Protein AF-0000000084662819 (afdb_homodimer)

Foldseek 3Di:
DPPPCPPVNPDDDPVPDADQPQWAWEFAEQNTDIDIDRLRQLLVQFVQSVVCPDVVNCVVADSHYHYHHVADPVLVVQVVCCSPVVDGPQFDPPDPPGAQRSLLSLLSNLLVCQVRVGPVSNVVSVVVNVVSCVVPPDPPVPPPDCTSQVSNVVRDDPPDVVNVVVVVD/DDPPCPPVNPDDDPVPDADQVQWAWEFAEQNTDIDIDRLRQLLVQFVQSVVCPDVVNCVVADSHYHYHHVADPVLVVQVVCCSPVVDGPQFDPPDPPTAQRSLLSLLSNLLVCQVRVGPVSNVVSLVVNVVSCVVPPDPPVPPPDCTSQVSNVVRDDPPDVVNVVVVVD

Solvent-accessible surface area (backbone atoms only — not comparable to full-atom values): 18611 Å² total; per-residue (Å²): 136,77,74,75,66,53,92,52,56,31,55,34,45,47,85,71,48,65,57,63,61,49,61,35,40,34,32,24,17,80,74,63,42,71,33,70,42,45,45,49,60,48,32,70,59,19,52,47,49,33,58,62,65,35,61,88,57,28,76,78,45,57,95,51,67,44,78,37,47,90,41,57,50,69,53,50,44,36,50,48,34,32,70,52,67,60,28,36,44,47,42,63,80,76,88,74,72,65,46,68,66,32,42,38,50,41,26,50,43,35,28,47,21,59,73,33,51,15,64,69,57,29,50,46,37,49,53,31,46,54,53,49,34,70,74,41,67,74,54,70,80,72,50,77,58,93,39,39,63,50,45,35,62,74,47,46,64,93,84,37,65,63,62,57,51,60,69,72,98,135,77,72,76,65,52,94,52,55,29,54,34,44,47,87,71,50,65,57,63,60,49,64,39,42,36,31,24,16,81,74,63,42,68,32,70,43,44,45,49,61,49,32,71,58,18,51,46,50,34,58,62,65,34,59,88,56,31,75,77,43,57,104,49,66,44,78,39,47,90,40,56,50,70,53,51,44,37,50,48,34,32,72,53,67,59,29,37,44,48,42,63,81,77,86,73,72,63,44,68,66,32,43,38,50,41,24,50,42,33,28,46,20,60,72,33,51,14,64,69,57,30,50,46,38,48,53,31,47,54,52,49,33,70,75,39,67,73,53,70,82,73,49,78,58,93,39,40,62,50,44,35,63,74,48,45,65,95,86,37,65,62,62,57,50,60,68,72,98

Secondary structure (DSSP, 8-state):
------TTTTEEEGGGPPPSS-EEEEEETTTTEEEEEEHHHHHHH-HHHHHHHSHHHHTSSSSPPEEETTS-HHHHHHHHHHHHHS-EEEE--SSS--SHHHHHHHHHHHHHHHHTT-HHHHHHHHHHHHHHHHHS---TTT--SS-HHHHHHHHS-TT-HHHHHHHH-/------TTTTEEEGGGPPPSS-EEEEEETTTTEEEEEEHHHHHHH-HHHHHHHSHHHHSSSSSPPEEETTS-HHHHHHHHHHHHHS-EEEE--SSS--SHHHHHHHHHHHHHHHHTT-HHHHHHHHHHHHHHHHHS---TTT--SS-HHHHHHHHS-TT-HHHHHHHH-

Radius of gyration: 22.67 Å; Cα contacts (8 Å, |Δi|>4): 496; chains: 2; bounding box: 50×64×54 Å

Organism: Exserohilum turcicum (strain 28A) (NCBI:txid671987)

Nearest PDB structures (foldseek):
  2vkp-assembly1_B-2  TM=7.657E-01  e=1.080E-04  Homo sapiens
  8rit-assembly1_B  TM=8.512E-01  e=2.028E-03  Xenopus laevis
  8rir-assembly1_B  TM=8.299E-01  e=2.753E-03  Xenopus laevis
  8p2o-assembly1_B  TM=7.556E-01  e=1.101E-03  Xenopus laevis
  8p2n-assembly1_B  TM=8.313E-01  e=3.110E-03  Xenopus laevis

Sequence (338 aa):
MTTKKKPDHGRIPVEAAVNMQDVVTVNVGSKPEKYIVHSGIISNTSKFFNNCLKPAWSASHATGDIDLTDEDPVIFGIYLNWVYCKTLPTIITGDGTDGPGEYDTLSECYVMGERLFDIDFKNDVMDAFVEAMHRHPFDCHRSSRTGPVDIIYGGTPEGSPARRLIVELMTTKKKPDHGRIPVEAAVNMQDVVTVNVGSKPEKYIVHSGIISNTSKFFNNCLKPAWSASHATGDIDLTDEDPVIFGIYLNWVYCKTLPTIITGDGTDGPGEYDTLSECYVMGERLFDIDFKNDVMDAFVEAMHRHPFDCHRSSRTGPVDIIYGGTPEGSPARRLIVEL

InterPro domains:
  IPR011333 SKP1/BTB/POZ domain superfamily [G3DSA:3.30.710.10] (19-143)

pLDDT: mean 80.9, std 18.41, range [20.94, 98.56]

Structure (mmCIF, N/CA/C/O backbone):
data_AF-0000000084662819-model_v1
#
loop_
_entity.id
_entity.type
_entity.pdbx_description
1 polymer 'BTB domain-containing protein'
#
loop_
_atom_site.group_PDB
_atom_site.id
_atom_site.type_symbol
_atom_site.label_atom_id
_atom_site.label_alt_id
_atom_site.label_comp_id
_atom_site.label_asym_id
_atom_site.label_entity_id
_atom_site.label_seq_id
_atom_site.pdbx_PDB_ins_code
_atom_site.Cartn_x
_atom_site.Cartn_y
_atom_site.Cartn_z
_atom_site.occupancy
_atom_site.B_iso_or_equiv
_atom_site.auth_seq_id
_atom_site.auth_comp_id
_atom_site.auth_asym_id
_atom_site.auth_atom_id
_atom_site.pdbx_PDB_model_num
ATOM 1 N N . MET A 1 1 ? -25 -0.215 -4.871 1 21.11 1 MET A N 1
ATOM 2 C CA . MET A 1 1 ? -23.828 0.66 -4.812 1 21.11 1 MET A CA 1
ATOM 3 C C . MET A 1 1 ? -22.594 -0.044 -5.367 1 21.11 1 MET A C 1
ATOM 5 O O . MET A 1 1 ? -22.062 -0.961 -4.738 1 21.11 1 MET A O 1
ATOM 9 N N . THR A 1 2 ? -22.5 -0.263 -6.695 1 26.3 2 THR A N 1
ATOM 10 C CA . THR A 1 2 ? -21.75 -1.187 -7.539 1 26.3 2 THR A CA 1
ATOM 11 C C . THR A 1 2 ? -20.25 -0.879 -7.484 1 26.3 2 THR A C 1
ATOM 13 O O . THR A 1 2 ? -19.844 0.253 -7.738 1 26.3 2 THR A O 1
ATOM 16 N N . THR A 1 3 ? -19.531 -1.398 -6.566 1 34.25 3 THR A N 1
ATOM 17 C CA . THR A 1 3 ? -18.078 -1.224 -6.441 1 34.25 3 THR A CA 1
ATOM 18 C C . THR A 1 3 ? -17.422 -1.187 -7.816 1 34.25 3 THR A C 1
ATOM 20 O O . THR A 1 3 ? -17.625 -2.092 -8.633 1 34.25 3 THR A O 1
ATOM 23 N N . LYS A 1 4 ? -17.25 -0.093 -8.383 1 36.12 4 LYS A N 1
ATOM 24 C CA . LYS A 1 4 ? -16.719 0.033 -9.734 1 36.12 4 LYS A CA 1
ATOM 25 C C . LYS A 1 4 ? -15.516 -0.883 -9.938 1 36.12 4 LYS A C 1
ATOM 27 O O . LYS A 1 4 ? -14.469 -0.687 -9.312 1 36.12 4 LYS A O 1
ATOM 32 N N . LYS A 1 5 ? -15.805 -2.143 -10.047 1 41.62 5 LYS A N 1
ATOM 33 C CA . LYS A 1 5 ? -14.773 -3.121 -10.375 1 41.62 5 LYS A CA 1
ATOM 34 C C . LYS A 1 5 ? -13.93 -2.656 -11.555 1 41.62 5 LYS A C 1
ATOM 36 O O . LYS A 1 5 ? -14.469 -2.236 -12.586 1 41.62 5 LYS A O 1
ATOM 41 N N . LYS A 1 6 ? -12.734 -2.215 -11.352 1 53.47 6 LYS A N 1
ATOM 42 C CA . LYS A 1 6 ? -11.852 -1.854 -12.453 1 53.47 6 LYS A CA 1
ATOM 43 C C . LYS A 1 6 ? -12.07 -2.77 -13.656 1 53.47 6 LYS A C 1
ATOM 45 O O . LYS A 1 6 ? -12.227 -3.982 -13.5 1 53.47 6 LYS A O 1
ATOM 50 N N . PRO A 1 7 ? -12.312 -2.166 -14.828 1 59.34 7 PRO A N 1
ATOM 51 C CA . PRO A 1 7 ? -12.711 -2.867 -16.047 1 59.34 7 PRO A CA 1
ATOM 52 C C . PRO A 1 7 ? -11.969 -4.188 -16.234 1 59.34 7 PRO A C 1
ATOM 54 O O . PRO A 1 7 ? -12.555 -5.176 -16.688 1 59.34 7 PRO A O 1
ATOM 57 N N . ASP A 1 8 ? -10.781 -4.32 -15.742 1 72.69 8 ASP A N 1
ATOM 58 C CA . ASP A 1 8 ? -10.023 -5.52 -16.078 1 72.69 8 ASP A CA 1
ATOM 59 C C . ASP A 1 8 ? -9.656 -6.309 -14.828 1 72.69 8 ASP A C 1
ATOM 61 O O . ASP A 1 8 ? -8.688 -7.074 -14.836 1 72.69 8 ASP A O 1
ATOM 65 N N . HIS A 1 9 ? -10.547 -6.141 -13.969 1 77.56 9 HIS A N 1
ATOM 66 C CA . HIS A 1 9 ? -10.398 -6.855 -12.711 1 77.56 9 HIS A CA 1
ATOM 67 C C . HIS A 1 9 ? -8.992 -6.695 -12.141 1 77.56 9 HIS A C 1
ATOM 69 O O . HIS A 1 9 ? -8.398 -7.66 -11.656 1 77.56 9 HIS A O 1
ATOM 75 N N . GLY A 1 10 ? -8.359 -5.555 -12.406 1 88.56 10 GLY A N 1
ATOM 76 C CA . GLY A 1 10 ? -7.078 -5.203 -11.82 1 88.56 10 GLY A CA 1
ATOM 77 C C . GLY A 1 10 ? -5.895 -5.719 -12.617 1 88.56 10 GLY A C 1
ATOM 78 O O . GLY A 1 10 ? -4.742 -5.457 -12.273 1 88.56 10 GLY A O 1
ATOM 79 N N . ARG A 1 11 ? -6.184 -6.473 -13.719 1 92.44 11 ARG A N 1
ATOM 80 C CA . ARG A 1 11 ? -5.094 -7.023 -14.516 1 92.44 11 ARG A CA 1
ATOM 81 C C . ARG A 1 11 ? -4.332 -5.918 -15.234 1 92.44 11 ARG A C 1
ATOM 83 O O . ARG A 1 11 ? -4.938 -5.012 -15.812 1 92.44 11 ARG A O 1
ATOM 90 N N . ILE A 1 12 ? -3.014 -5.988 -15.18 1 93.19 12 ILE A N 1
ATOM 91 C CA . ILE A 1 12 ? -2.145 -5.043 -15.867 1 93.19 12 ILE A CA 1
ATOM 92 C C . ILE A 1 12 ? -0.976 -5.785 -16.5 1 93.19 12 ILE A C 1
ATOM 94 O O . ILE A 1 12 ? -0.706 -6.941 -16.172 1 93.19 12 ILE A O 1
ATOM 98 N N . PRO A 1 13 ? -0.334 -5.18 -17.469 1 92.5 13 PRO A N 1
ATOM 99 C CA . PRO A 1 13 ? 0.854 -5.816 -18.031 1 92.5 13 PRO A CA 1
ATOM 100 C C . PRO A 1 13 ? 1.948 -6.059 -17 1 92.5 13 PRO A C 1
ATOM 102 O O . PRO A 1 13 ? 2.123 -5.258 -16.078 1 92.5 13 PRO A O 1
ATOM 105 N N . VAL A 1 14 ? 2.705 -7.125 -17.156 1 92.81 14 VAL A N 1
ATOM 106 C CA . VAL A 1 14 ? 3.771 -7.516 -16.234 1 92.81 14 VAL A CA 1
ATOM 107 C C . VAL A 1 14 ? 4.797 -6.391 -16.125 1 92.81 14 VAL A C 1
ATOM 109 O O . VAL A 1 14 ? 5.348 -6.148 -15.047 1 92.81 14 VAL A O 1
ATOM 112 N N . GLU A 1 15 ? 4.984 -5.637 -17.188 1 92.19 15 GLU A N 1
ATOM 113 C CA . GLU A 1 15 ? 5.984 -4.574 -17.219 1 92.19 15 GLU A CA 1
ATOM 114 C C . GLU A 1 15 ? 5.555 -3.383 -16.375 1 92.19 15 GLU A C 1
ATOM 116 O O . GLU A 1 15 ? 6.383 -2.549 -16 1 92.19 15 GLU A O 1
ATOM 121 N N . ALA A 1 16 ? 4.312 -3.324 -16.094 1 94.06 16 ALA A N 1
ATOM 122 C CA . ALA A 1 16 ? 3.779 -2.199 -15.336 1 94.06 16 ALA A CA 1
ATOM 123 C C . ALA A 1 16 ? 3.801 -2.496 -13.836 1 94.06 16 ALA A C 1
ATOM 125 O O . ALA A 1 16 ? 3.418 -1.65 -13.023 1 94.06 16 ALA A O 1
ATOM 126 N N . ALA A 1 17 ? 4.336 -3.629 -13.469 1 95.44 17 ALA A N 1
ATOM 127 C CA . ALA A 1 17 ? 4.387 -4.02 -12.062 1 95.44 17 ALA A CA 1
ATOM 128 C C . ALA A 1 17 ? 5.293 -3.086 -11.266 1 95.44 17 ALA A C 1
ATOM 130 O O . ALA A 1 17 ? 6.34 -2.66 -11.758 1 95.44 17 ALA A O 1
ATOM 131 N N . VAL A 1 18 ? 4.859 -2.754 -10.078 1 95.75 18 VAL A N 1
ATOM 132 C CA . VAL A 1 18 ? 5.723 -2.023 -9.156 1 95.75 18 VAL A CA 1
ATOM 133 C C . VAL A 1 18 ? 6.738 -2.98 -8.531 1 95.75 18 VAL A C 1
ATOM 135 O O . VAL A 1 18 ? 6.383 -4.09 -8.125 1 95.75 18 VAL A O 1
ATOM 138 N N . ASN A 1 19 ? 8.016 -2.545 -8.523 1 95.06 19 ASN A N 1
ATOM 139 C CA . ASN A 1 19 ? 9.023 -3.314 -7.805 1 95.06 19 ASN A CA 1
ATOM 140 C C . ASN A 1 19 ? 8.789 -3.281 -6.297 1 95.06 19 ASN A C 1
ATOM 142 O O . ASN A 1 19 ? 8.844 -2.217 -5.68 1 95.06 19 ASN A O 1
ATOM 146 N N . MET A 1 20 ? 8.594 -4.406 -5.723 1 96.5 20 MET A N 1
ATOM 147 C CA . MET A 1 20 ? 8.203 -4.457 -4.316 1 96.5 20 MET A CA 1
ATOM 148 C C . MET A 1 20 ? 9.383 -4.836 -3.434 1 96.5 20 MET A C 1
ATOM 150 O O . MET A 1 20 ? 9.234 -4.992 -2.221 1 96.5 20 MET A O 1
ATOM 154 N N . GLN A 1 21 ? 10.539 -4.949 -3.984 1 95.44 21 GLN A N 1
ATOM 155 C CA . GLN A 1 21 ? 11.711 -5.301 -3.191 1 95.44 21 GLN A CA 1
ATOM 156 C C . GLN A 1 21 ? 12.523 -4.062 -2.834 1 95.44 21 GLN A C 1
ATOM 158 O O . GLN A 1 21 ? 13.227 -4.047 -1.817 1 95.44 21 GLN A O 1
ATOM 163 N N . ASP A 1 22 ? 12.391 -3.037 -3.652 1 94 22 ASP A N 1
ATOM 164 C CA . ASP A 1 22 ? 13.117 -1.8 -3.377 1 94 22 ASP A CA 1
ATOM 165 C C . ASP A 1 22 ? 12.391 -0.96 -2.33 1 94 22 ASP A C 1
ATOM 167 O O . ASP A 1 22 ? 11.242 -0.55 -2.541 1 94 22 ASP A O 1
ATOM 171 N N . VAL A 1 23 ? 13.094 -0.746 -1.195 1 94.94 23 VAL A N 1
ATOM 172 C CA . VAL A 1 23 ? 12.516 0.081 -0.138 1 94.94 23 VAL A CA 1
ATOM 173 C C . VAL A 1 23 ? 13.5 1.188 0.243 1 94.94 23 VAL A C 1
ATOM 175 O O . VAL A 1 23 ? 14.688 1.104 -0.068 1 94.94 23 VAL A O 1
ATOM 178 N N . VAL A 1 24 ? 12.977 2.193 0.844 1 94.56 24 VAL A N 1
ATOM 179 C CA . VAL A 1 24 ? 13.797 3.291 1.355 1 94.56 24 VAL A CA 1
ATOM 180 C C . VAL A 1 24 ? 13.352 3.645 2.773 1 94.56 24 VAL A C 1
ATOM 182 O O . VAL A 1 24 ? 12.172 3.557 3.104 1 94.56 24 VAL A O 1
ATOM 185 N N . THR A 1 25 ? 14.32 3.955 3.537 1 96.06 25 THR A N 1
ATOM 186 C CA . THR A 1 25 ? 14.055 4.422 4.891 1 96.06 25 THR A CA 1
ATOM 187 C C . THR A 1 25 ? 13.875 5.938 4.918 1 96.06 25 THR A C 1
ATOM 189 O O . THR A 1 25 ? 14.695 6.672 4.367 1 96.06 25 THR A O 1
ATOM 192 N N . VAL A 1 26 ? 12.805 6.332 5.5 1 96.69 26 VAL A N 1
ATOM 193 C CA . VAL A 1 26 ? 12.523 7.754 5.676 1 96.69 26 VAL A CA 1
ATOM 194 C C . VAL A 1 26 ? 12.555 8.109 7.16 1 96.69 26 VAL A C 1
ATOM 196 O O . VAL A 1 26 ? 11.773 7.566 7.945 1 96.69 26 VAL A O 1
ATOM 199 N N . ASN A 1 27 ? 13.414 8.945 7.508 1 97.12 27 ASN A N 1
ATOM 200 C CA . ASN A 1 27 ? 13.469 9.484 8.867 1 97.12 27 ASN A CA 1
ATOM 201 C C . ASN A 1 27 ? 12.688 10.789 8.984 1 97.12 27 ASN A C 1
ATOM 203 O O . ASN A 1 27 ? 12.992 11.766 8.297 1 97.12 27 ASN A O 1
ATOM 207 N N . VAL A 1 28 ? 11.75 10.781 9.844 1 97.75 28 VAL A N 1
ATOM 208 C CA . VAL A 1 28 ? 10.836 11.922 9.891 1 97.75 28 VAL A CA 1
ATOM 209 C C . VAL A 1 28 ? 10.906 12.578 11.266 1 97.75 28 VAL A C 1
ATOM 211 O O . VAL A 1 28 ? 10.828 11.898 12.289 1 97.75 28 VAL A O 1
ATOM 214 N N . GLY A 1 29 ? 11.039 13.93 11.281 1 97.12 29 GLY A N 1
ATOM 215 C CA . GLY A 1 29 ? 10.969 14.703 12.516 1 97.12 29 GLY A CA 1
ATOM 216 C C . GLY A 1 29 ? 12.336 15.047 13.078 1 97.12 29 GLY A C 1
ATOM 217 O O . GLY A 1 29 ? 13.344 14.484 12.664 1 97.12 29 GLY A O 1
ATOM 218 N N . SER A 1 30 ? 12.305 15.961 14.031 1 94.88 30 SER A N 1
ATOM 219 C CA . SER A 1 30 ? 13.523 16.328 14.742 1 94.88 30 SER A CA 1
ATOM 220 C C . SER A 1 30 ? 14.039 15.188 15.609 1 94.88 30 SER A C 1
ATOM 222 O O . SER A 1 30 ? 15.242 15 15.75 1 94.88 30 SER A O 1
ATOM 224 N N . LYS A 1 31 ? 13.195 14.594 16.281 1 95.94 31 LYS A N 1
ATOM 225 C CA . LYS A 1 31 ? 13.469 13.266 16.828 1 95.94 31 LYS A CA 1
ATOM 226 C C . LYS A 1 31 ? 13.062 12.18 15.828 1 95.94 31 LYS A C 1
ATOM 228 O O . LYS A 1 31 ? 11.906 11.75 15.805 1 95.94 31 LYS A O 1
ATOM 233 N N . PRO A 1 32 ? 13.969 11.758 15.125 1 93.94 32 PRO A N 1
ATOM 234 C CA . PRO A 1 32 ? 13.648 10.984 13.922 1 93.94 32 PRO A CA 1
ATOM 235 C C . PRO A 1 32 ? 12.898 9.695 14.234 1 93.94 32 PRO A C 1
ATOM 237 O O . PRO A 1 32 ? 13.32 8.922 15.094 1 93.94 32 PRO A O 1
ATOM 240 N N . GLU A 1 33 ? 11.797 9.594 13.602 1 97.25 33 GLU A N 1
ATOM 241 C CA . GLU A 1 33 ? 11.055 8.336 13.539 1 97.25 33 GLU A CA 1
ATOM 242 C C . GLU A 1 33 ? 11.227 7.664 12.18 1 97.25 33 GLU A C 1
ATOM 244 O O . GLU A 1 33 ? 11.148 8.328 11.141 1 97.25 33 GLU A O 1
ATOM 249 N N . LYS A 1 34 ? 11.398 6.344 12.25 1 96.81 34 LYS A N 1
ATOM 250 C CA . LYS A 1 34 ? 11.758 5.609 11.039 1 96.81 34 LYS A CA 1
ATOM 251 C C . LYS A 1 34 ? 10.516 5.043 10.352 1 96.81 34 LYS A C 1
ATOM 253 O O . LYS A 1 34 ? 9.656 4.441 11.008 1 96.81 34 LYS A O 1
ATOM 258 N N . TYR A 1 35 ? 10.445 5.32 9.078 1 97.19 35 TYR A N 1
ATOM 259 C CA . TYR A 1 35 ? 9.453 4.719 8.203 1 97.19 35 TYR A CA 1
ATOM 260 C C . TYR A 1 35 ? 10.117 4.023 7.02 1 97.19 35 TYR A C 1
ATOM 262 O O . TYR A 1 35 ? 11.039 4.566 6.41 1 97.19 35 TYR A O 1
ATOM 270 N N . ILE A 1 36 ? 9.68 2.785 6.738 1 96.25 36 ILE A N 1
ATOM 271 C CA . ILE A 1 36 ? 10.148 2.07 5.555 1 96.25 36 ILE A CA 1
ATOM 272 C C . ILE A 1 36 ? 9.039 2.033 4.504 1 96.25 36 ILE A C 1
ATOM 274 O O . ILE A 1 36 ? 7.918 1.614 4.789 1 96.25 36 ILE A O 1
ATOM 278 N N . VAL A 1 37 ? 9.414 2.555 3.348 1 97.12 37 VAL A N 1
ATOM 279 C CA . VAL A 1 37 ? 8.391 2.646 2.311 1 97.12 37 VAL A CA 1
ATOM 280 C C . VAL A 1 37 ? 8.914 2.031 1.015 1 97.12 37 VAL A C 1
ATOM 282 O O . VAL A 1 37 ? 10.125 1.975 0.792 1 97.12 37 VAL A O 1
ATOM 285 N N . HIS A 1 38 ? 8.016 1.505 0.212 1 96.56 38 HIS A N 1
ATOM 286 C CA . HIS A 1 38 ? 8.375 0.986 -1.103 1 96.56 38 HIS A CA 1
ATOM 287 C C . HIS A 1 38 ? 8.695 2.119 -2.074 1 96.56 38 HIS A C 1
ATOM 289 O O . HIS A 1 38 ? 7.848 2.982 -2.324 1 96.56 38 HIS A O 1
ATOM 295 N N . SER A 1 39 ? 9.812 2.021 -2.73 1 95.12 39 SER A N 1
ATOM 296 C CA . SER A 1 39 ? 10.305 3.109 -3.572 1 95.12 39 SER A CA 1
ATOM 297 C C . SER A 1 39 ? 9.375 3.352 -4.758 1 95.12 39 SER A C 1
ATOM 299 O O . SER A 1 39 ? 9.055 4.496 -5.078 1 95.12 39 SER A O 1
ATOM 301 N N . GLY A 1 40 ? 8.984 2.301 -5.34 1 94.62 40 GLY A N 1
ATOM 302 C CA . GLY A 1 40 ? 8.125 2.432 -6.508 1 94.62 40 GLY A CA 1
ATOM 303 C C . GLY A 1 40 ? 6.781 3.062 -6.199 1 94.62 40 GLY A C 1
ATOM 304 O O . GLY A 1 40 ? 6.285 3.889 -6.969 1 94.62 40 GLY A O 1
ATOM 305 N N . ILE A 1 41 ? 6.199 2.748 -5.062 1 96.5 41 ILE A N 1
ATOM 306 C CA . ILE A 1 41 ? 4.871 3.229 -4.699 1 96.5 41 ILE A CA 1
ATOM 307 C C . ILE A 1 41 ? 4.934 4.715 -4.355 1 96.5 41 ILE A C 1
ATOM 309 O O . ILE A 1 41 ? 4.152 5.512 -4.879 1 96.5 41 ILE A O 1
ATOM 313 N N . ILE A 1 42 ? 5.863 5.078 -3.539 1 96.25 42 ILE A N 1
ATOM 314 C CA . ILE A 1 42 ? 5.906 6.457 -3.064 1 96.25 42 ILE A CA 1
ATOM 315 C C . ILE A 1 42 ? 6.355 7.379 -4.195 1 96.25 42 ILE A C 1
ATOM 317 O O . ILE A 1 42 ? 5.91 8.523 -4.285 1 96.25 42 ILE A O 1
ATOM 321 N N . SER A 1 43 ? 7.23 6.895 -5.086 1 94.38 43 SER A N 1
ATOM 322 C CA . SER A 1 43 ? 7.688 7.691 -6.219 1 94.38 43 SER A CA 1
ATOM 323 C C . SER A 1 43 ? 6.555 7.941 -7.211 1 94.38 43 SER A C 1
ATOM 325 O O . SER A 1 43 ? 6.559 8.953 -7.922 1 94.38 43 SER A O 1
ATOM 327 N N . ASN A 1 44 ? 5.637 7.035 -7.234 1 94.12 44 ASN A N 1
ATOM 328 C CA . ASN A 1 44 ? 4.52 7.172 -8.164 1 94.12 44 ASN A CA 1
ATOM 329 C C . ASN A 1 44 ? 3.537 8.242 -7.707 1 94.12 44 ASN A C 1
ATOM 331 O O . ASN A 1 44 ? 2.787 8.789 -8.516 1 94.12 44 ASN A O 1
ATOM 335 N N . THR A 1 45 ? 3.523 8.57 -6.453 1 93.88 45 THR A N 1
ATOM 336 C CA . THR A 1 45 ? 2.523 9.5 -5.934 1 93.88 45 THR A CA 1
ATOM 337 C C . THR A 1 45 ? 3.154 10.852 -5.605 1 93.88 45 THR A C 1
ATOM 339 O O . THR A 1 45 ? 2.523 11.891 -5.777 1 93.88 45 THR A O 1
ATOM 342 N N . SER A 1 46 ? 4.391 10.844 -5.238 1 96 46 SER A N 1
ATOM 343 C CA . SER A 1 46 ? 5.07 12.047 -4.762 1 96 46 SER A CA 1
ATOM 344 C C . SER A 1 46 ? 6.223 12.43 -5.688 1 96 46 SER A C 1
ATOM 346 O O . SER A 1 46 ? 7.199 11.695 -5.812 1 96 46 SER A O 1
ATOM 348 N N . LYS A 1 47 ? 6.168 13.617 -6.246 1 94.12 47 LYS A N 1
ATOM 349 C CA . LYS A 1 47 ? 7.258 14.109 -7.086 1 94.12 47 LYS A CA 1
ATOM 350 C C . LYS A 1 47 ? 8.523 14.344 -6.266 1 94.12 47 LYS A C 1
ATOM 352 O O . LYS A 1 47 ? 9.633 14.172 -6.766 1 94.12 47 LYS A O 1
ATOM 357 N N . PHE A 1 48 ? 8.375 14.805 -5.086 1 94.38 48 PHE A N 1
ATOM 358 C CA . PHE A 1 48 ? 9.516 14.969 -4.191 1 94.38 48 PHE A CA 1
ATOM 359 C C . PHE A 1 48 ? 10.297 13.664 -4.07 1 94.38 48 PHE A C 1
ATOM 361 O O . PHE A 1 48 ? 11.508 13.633 -4.32 1 94.38 48 PHE A O 1
ATOM 368 N N . PHE A 1 49 ? 9.641 12.602 -3.768 1 94.56 49 PHE A N 1
ATOM 369 C CA . PHE A 1 49 ? 10.297 11.312 -3.6 1 94.56 49 PHE A CA 1
ATOM 370 C C . PHE A 1 49 ? 10.773 10.766 -4.941 1 94.56 49 PHE A C 1
ATOM 372 O O . PHE A 1 49 ? 11.812 10.109 -5.016 1 94.56 49 PHE A O 1
ATOM 379 N N . ASN A 1 50 ? 9.945 11.008 -5.934 1 93.69 50 ASN A N 1
ATOM 380 C CA . ASN A 1 50 ? 10.383 10.602 -7.266 1 93.69 50 ASN A CA 1
ATOM 381 C C . ASN A 1 50 ? 11.734 11.211 -7.621 1 93.69 50 ASN A C 1
ATOM 383 O O . ASN A 1 50 ? 12.602 10.531 -8.164 1 93.69 50 ASN A O 1
ATOM 387 N N . ASN A 1 51 ? 11.914 12.477 -7.32 1 90.88 51 ASN A N 1
ATOM 388 C CA . ASN A 1 51 ? 13.164 13.172 -7.586 1 90.88 51 ASN A CA 1
ATOM 389 C C . ASN A 1 51 ? 14.289 12.656 -6.691 1 90.88 51 ASN A C 1
ATOM 391 O O . ASN A 1 51 ? 15.43 12.492 -7.145 1 90.88 51 ASN A O 1
ATOM 395 N N . CYS A 1 52 ? 14 12.367 -5.461 1 88.94 52 CYS A N 1
ATOM 396 C CA . CYS A 1 52 ? 14.984 11.906 -4.488 1 88.94 52 CYS A CA 1
ATOM 397 C C . CYS A 1 52 ? 15.531 10.531 -4.875 1 88.94 52 CYS A C 1
ATOM 399 O O . CYS A 1 52 ? 16.688 10.219 -4.594 1 88.94 52 CYS A O 1
ATOM 401 N N . LEU A 1 53 ? 14.711 9.727 -5.52 1 89.06 53 LEU A N 1
ATOM 402 C CA . LEU A 1 53 ? 15.07 8.328 -5.715 1 89.06 53 LEU A CA 1
ATOM 403 C C . LEU A 1 53 ? 15.547 8.086 -7.145 1 89.06 53 LEU A C 1
ATOM 405 O O . LEU A 1 53 ? 15.93 6.965 -7.492 1 89.06 53 LEU A O 1
ATOM 409 N N . LYS A 1 54 ? 15.594 8.93 -8.055 1 79.62 54 LYS A N 1
ATOM 410 C CA . LYS A 1 54 ? 16.188 8.805 -9.383 1 79.62 54 LYS A CA 1
ATOM 411 C C . LYS A 1 54 ? 17.703 8.594 -9.289 1 79.62 54 LYS A C 1
ATOM 413 O O . LYS A 1 54 ? 18.344 9.102 -8.367 1 79.62 54 LYS A O 1
ATOM 418 N N . PRO A 1 55 ? 18.172 7.453 -10.125 1 66.5 55 PRO A N 1
ATOM 419 C CA . PRO A 1 55 ? 19.609 7.16 -10.125 1 66.5 55 PRO A CA 1
ATOM 420 C C . PRO A 1 55 ? 20.469 8.422 -10.164 1 66.5 55 PRO A C 1
ATOM 422 O O . PRO A 1 55 ? 21.547 8.461 -9.562 1 66.5 55 PRO A O 1
ATOM 425 N N . ALA A 1 56 ? 20.344 9.195 -11.195 1 54.5 56 ALA A N 1
ATOM 426 C CA . ALA A 1 56 ? 21.25 10.328 -11.273 1 54.5 56 ALA A CA 1
ATOM 427 C C . ALA A 1 56 ? 21.484 10.945 -9.898 1 54.5 56 ALA A C 1
ATOM 429 O O . ALA A 1 56 ? 22.578 11.422 -9.594 1 54.5 56 ALA A O 1
ATOM 430 N N . TRP A 1 57 ? 20.531 11.047 -9.227 1 48.06 57 TRP A N 1
ATOM 431 C CA . TRP A 1 57 ? 20.719 11.656 -7.914 1 48.06 57 TRP A CA 1
ATOM 432 C C . TRP A 1 57 ? 21.234 10.633 -6.906 1 48.06 57 TRP A C 1
ATOM 434 O O . TRP A 1 57 ? 21.828 11.008 -5.887 1 48.06 57 TRP A O 1
ATOM 444 N N . SER A 1 58 ? 20.953 9.336 -7.195 1 48.62 58 SER A N 1
ATOM 445 C CA . SER A 1 58 ? 21.359 8.32 -6.23 1 48.62 58 SER A CA 1
ATOM 446 C C . SER A 1 58 ? 22.859 8.07 -6.281 1 48.62 58 SER A C 1
ATOM 448 O O . SER A 1 58 ? 23.375 7.219 -5.551 1 48.62 58 SER A O 1
ATOM 450 N N . ALA A 1 59 ? 23.531 8.156 -7.422 1 45.59 59 ALA A N 1
ATOM 451 C CA . ALA A 1 59 ? 24.969 7.957 -7.316 1 45.59 59 ALA A CA 1
ATOM 452 C C . ALA A 1 59 ? 25.484 8.391 -5.945 1 45.59 59 ALA A C 1
ATOM 454 O O . ALA A 1 59 ? 26.453 7.84 -5.441 1 45.59 59 ALA A O 1
ATOM 455 N N . SER A 1 60 ? 25.234 9.523 -5.609 1 41.5 60 SER A N 1
ATOM 456 C CA . SER A 1 60 ? 25.766 10.047 -4.352 1 41.5 60 SER A CA 1
ATOM 457 C C . SER A 1 60 ? 25.062 9.398 -3.154 1 41.5 60 SER A C 1
ATOM 459 O O . SER A 1 60 ? 25.5 9.57 -2.012 1 41.5 60 SER A O 1
ATOM 461 N N . HIS A 1 61 ? 23.688 9.094 -3.145 1 42.16 61 HIS A N 1
ATOM 462 C CA . HIS A 1 61 ? 23.062 8.602 -1.921 1 42.16 61 HIS A CA 1
ATOM 463 C C . HIS A 1 61 ? 23.016 7.082 -1.901 1 42.16 61 HIS A C 1
ATOM 465 O O . HIS A 1 61 ? 22.422 6.465 -2.785 1 42.16 61 HIS A O 1
ATOM 471 N N . ALA A 1 62 ? 24.078 6.262 -1.565 1 42.34 62 ALA A N 1
ATOM 472 C CA . ALA A 1 62 ? 24.062 4.875 -1.106 1 42.34 62 ALA A CA 1
ATOM 473 C C . ALA A 1 62 ? 22.641 4.41 -0.816 1 42.34 62 ALA A C 1
ATOM 475 O O . ALA A 1 62 ? 21.734 5.23 -0.648 1 42.34 62 ALA A O 1
ATOM 476 N N . THR A 1 63 ? 22.266 3.252 -0.657 1 51.97 63 THR A N 1
ATOM 477 C CA . THR A 1 63 ? 20.891 2.828 -0.437 1 51.97 63 THR A CA 1
ATOM 478 C C . THR A 1 63 ? 20.172 3.791 0.504 1 51.97 63 THR A C 1
ATOM 480 O O . THR A 1 63 ? 19.078 3.484 1.009 1 51.97 63 THR A O 1
ATOM 483 N N . GLY A 1 64 ? 20.406 5.086 0.493 1 66.19 64 GLY A N 1
ATOM 484 C CA . GLY A 1 64 ? 20.469 6.215 1.408 1 66.19 64 GLY A CA 1
ATOM 485 C C . GLY A 1 64 ? 19.109 6.605 1.955 1 66.19 64 GLY A C 1
ATOM 486 O O . GLY A 1 64 ? 18.078 6.434 1.282 1 66.19 64 GLY A O 1
ATOM 487 N N . ASP A 1 65 ? 18.953 6.734 3.193 1 87.69 65 ASP A N 1
ATOM 488 C CA . ASP A 1 65 ? 17.812 7.215 3.971 1 87.69 65 ASP A CA 1
ATOM 489 C C . ASP A 1 65 ? 17.406 8.625 3.537 1 87.69 65 ASP A C 1
ATOM 491 O O . ASP A 1 65 ? 18.234 9.375 3.012 1 87.69 65 ASP A O 1
ATOM 495 N N . ILE A 1 66 ? 16.266 8.891 3.404 1 93.81 66 ILE A N 1
ATOM 496 C CA . ILE A 1 66 ? 15.711 10.219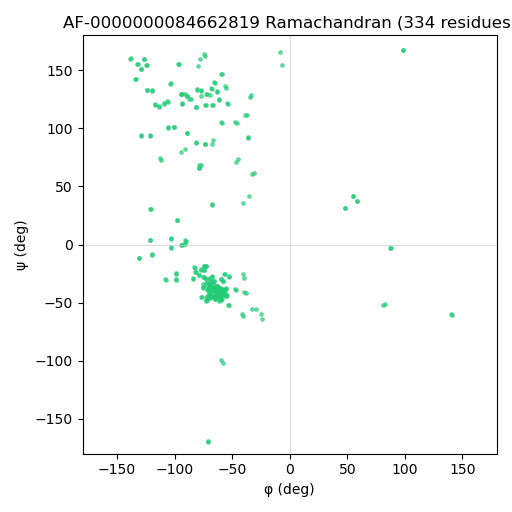 3.199 1 93.81 66 ILE A CA 1
ATOM 497 C C . ILE A 1 66 ? 15.312 10.828 4.543 1 93.81 66 ILE A C 1
ATOM 499 O O . ILE A 1 66 ? 14.602 10.195 5.328 1 93.81 66 ILE A O 1
ATOM 503 N N . ASP A 1 67 ? 15.805 12.086 4.754 1 94.69 67 ASP A N 1
ATOM 504 C CA . ASP A 1 67 ? 15.523 12.734 6.027 1 94.69 67 ASP A CA 1
ATOM 505 C C . ASP A 1 67 ? 14.531 13.883 5.848 1 94.69 67 ASP A C 1
ATOM 507 O O . ASP A 1 67 ? 14.781 14.82 5.082 1 94.69 67 ASP A O 1
ATOM 511 N N . LEU A 1 68 ? 13.445 13.773 6.539 1 96.06 68 LEU A N 1
ATOM 512 C CA . LEU A 1 68 ? 12.461 14.844 6.629 1 96.06 68 LEU A CA 1
ATOM 513 C C . LEU A 1 68 ? 12.406 15.422 8.039 1 96.06 68 LEU A C 1
ATOM 515 O O . LEU A 1 68 ? 11.383 15.32 8.719 1 96.06 68 LEU A O 1
ATOM 519 N N . THR A 1 69 ? 13.352 16.156 8.383 1 94.75 69 THR A N 1
ATOM 520 C CA . THR A 1 69 ? 13.586 16.594 9.75 1 94.75 69 THR A CA 1
ATOM 521 C C . THR A 1 69 ? 12.516 17.594 10.195 1 94.75 69 THR A C 1
ATOM 523 O O . THR A 1 69 ? 12.172 17.656 11.375 1 94.75 69 THR A O 1
ATOM 526 N N . ASP A 1 70 ? 11.977 18.344 9.281 1 92.75 70 ASP A N 1
ATOM 527 C CA . ASP A 1 70 ? 11.062 19.422 9.625 1 92.75 70 ASP A CA 1
ATOM 528 C C . ASP A 1 70 ? 9.609 18.953 9.57 1 92.75 70 ASP A C 1
ATOM 530 O O . ASP A 1 70 ? 8.688 19.719 9.859 1 92.75 70 ASP A O 1
ATOM 534 N N . GLU A 1 71 ? 9.5 17.719 9.234 1 94.19 71 GLU A N 1
ATOM 535 C CA . GLU A 1 71 ? 8.141 17.203 9.086 1 94.19 71 GLU A CA 1
ATOM 536 C C . GLU A 1 71 ? 7.672 16.5 10.359 1 94.19 71 GLU A C 1
ATOM 538 O O . GLU A 1 71 ? 8.492 16.062 11.164 1 94.19 71 GLU A O 1
ATOM 543 N N . ASP A 1 72 ? 6.348 16.453 10.539 1 95 72 ASP A N 1
ATOM 544 C CA . ASP A 1 72 ? 5.727 15.781 11.68 1 95 72 ASP A CA 1
ATOM 545 C C . ASP A 1 72 ? 5.5 14.305 11.383 1 95 72 ASP A C 1
ATOM 547 O O . ASP A 1 72 ? 4.789 13.953 10.438 1 95 72 ASP A O 1
ATOM 551 N N . PRO A 1 73 ? 6.02 13.453 12.258 1 97.25 73 PRO A N 1
ATOM 552 C CA . PRO A 1 73 ? 5.867 12.016 12.016 1 97.25 73 PRO A CA 1
ATOM 553 C C . PRO A 1 73 ? 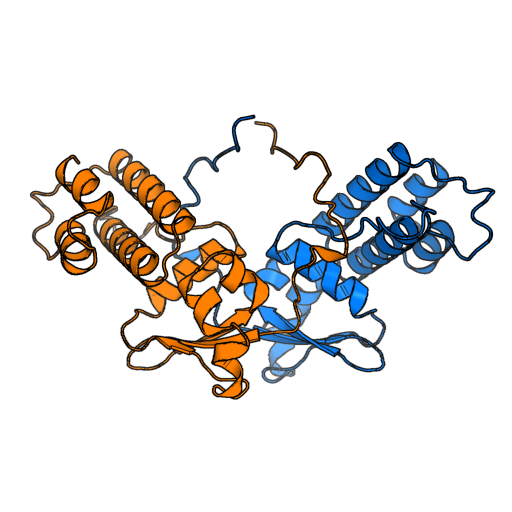4.41 11.57 12.031 1 97.25 73 PRO A C 1
ATOM 555 O O . PRO A 1 73 ? 4.039 10.641 11.312 1 97.25 73 PRO A O 1
ATOM 558 N N . VAL A 1 74 ? 3.613 12.141 12.844 1 95.31 74 VAL A N 1
ATOM 559 C CA . VAL A 1 74 ? 2.205 11.773 12.914 1 95.31 74 VAL A CA 1
ATOM 560 C C . VAL A 1 74 ? 1.52 12.07 11.586 1 95.31 74 VAL A C 1
ATOM 562 O O . VAL A 1 74 ? 0.787 11.234 11.055 1 95.31 74 VAL A O 1
ATOM 565 N N . ILE A 1 75 ? 1.793 13.227 11.008 1 96.19 75 ILE A N 1
ATOM 566 C CA . ILE A 1 75 ? 1.209 13.633 9.734 1 96.19 75 ILE A CA 1
ATOM 567 C C . ILE A 1 75 ? 1.729 12.734 8.617 1 96.19 75 ILE A C 1
ATOM 569 O O . ILE A 1 75 ? 0.974 12.344 7.723 1 96.19 75 ILE A O 1
ATOM 573 N N . PHE A 1 76 ? 2.998 12.391 8.703 1 98.19 76 PHE A N 1
ATOM 574 C CA . PHE A 1 76 ? 3.572 11.492 7.707 1 98.19 76 PHE A CA 1
ATOM 575 C C . PHE A 1 76 ? 2.916 10.117 7.773 1 98.19 76 PHE A C 1
ATOM 577 O O . PHE A 1 76 ? 2.695 9.477 6.742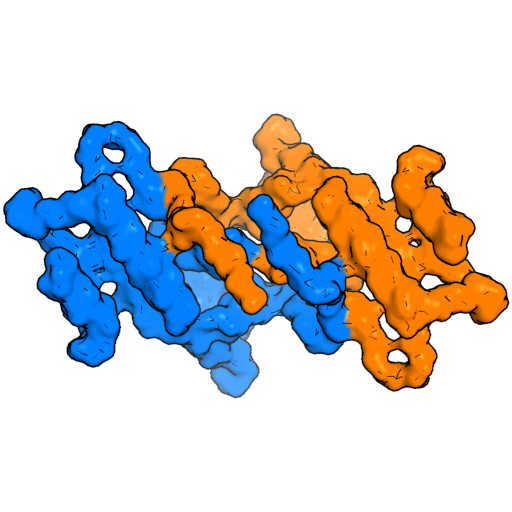 1 98.19 76 PHE A O 1
ATOM 584 N N . GLY A 1 77 ? 2.596 9.719 8.977 1 98.12 77 GLY A N 1
ATOM 585 C CA . GLY A 1 77 ? 1.848 8.477 9.125 1 98.12 77 GLY A CA 1
ATOM 586 C C . GLY A 1 77 ? 0.491 8.516 8.445 1 98.12 77 GLY A C 1
ATOM 587 O O . GLY A 1 77 ? 0.077 7.535 7.824 1 98.12 77 GLY A O 1
ATOM 588 N N . ILE A 1 78 ? -0.185 9.586 8.578 1 97.62 78 ILE A N 1
ATOM 589 C CA . ILE A 1 78 ? -1.469 9.766 7.906 1 97.62 78 ILE A CA 1
ATOM 590 C C . ILE A 1 78 ? -1.268 9.734 6.395 1 97.62 78 ILE A C 1
ATOM 592 O O . ILE A 1 78 ? -2.035 9.102 5.672 1 97.62 78 ILE A O 1
ATOM 596 N N . TYR A 1 79 ? -0.216 10.406 5.93 1 98.31 79 TYR A N 1
ATOM 597 C CA . TYR A 1 79 ? 0.12 10.43 4.512 1 98.31 79 TYR A CA 1
ATOM 598 C C . TYR A 1 79 ? 0.313 9.016 3.977 1 98.31 79 TYR A C 1
ATOM 600 O O . TYR A 1 79 ? -0.203 8.672 2.91 1 98.31 79 TYR A O 1
ATOM 608 N N . LEU A 1 80 ? 0.997 8.195 4.746 1 98.56 80 LEU A N 1
ATOM 609 C CA . LEU A 1 80 ? 1.253 6.832 4.297 1 98.56 80 LEU A CA 1
ATOM 610 C C . LEU A 1 80 ? -0.032 6.012 4.297 1 98.56 80 LEU A C 1
ATOM 612 O O . LEU A 1 80 ? -0.213 5.133 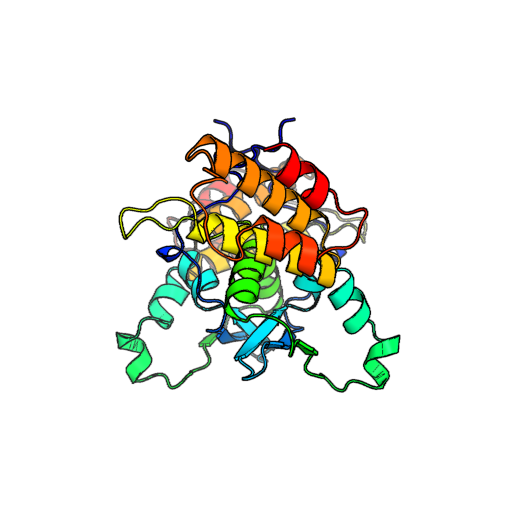3.447 1 98.56 80 LEU A O 1
ATOM 616 N N . ASN A 1 81 ? -0.901 6.25 5.285 1 98.38 81 ASN A N 1
ATOM 617 C CA . ASN A 1 81 ? -2.209 5.605 5.227 1 98.38 81 ASN A CA 1
ATOM 618 C C . ASN A 1 81 ? -2.938 5.941 3.928 1 98.38 81 ASN A C 1
ATOM 620 O O . ASN A 1 81 ? -3.604 5.082 3.348 1 98.38 81 ASN A O 1
ATOM 624 N N . TRP A 1 82 ? -2.812 7.18 3.49 1 97.75 82 TRP A N 1
ATOM 625 C CA . TRP A 1 82 ? -3.428 7.586 2.23 1 97.75 82 TRP A CA 1
ATOM 626 C C . TRP A 1 82 ? -2.732 6.918 1.046 1 97.75 82 TRP A C 1
ATOM 628 O O . TRP A 1 82 ? -3.393 6.441 0.12 1 97.75 82 TRP A O 1
ATOM 638 N N . VAL A 1 83 ? -1.408 6.855 1.065 1 97.75 83 VAL A N 1
ATOM 639 C CA . VAL A 1 83 ? -0.628 6.305 -0.038 1 97.75 83 VAL A CA 1
ATOM 640 C C . VAL A 1 83 ? -0.973 4.828 -0.23 1 97.75 83 VAL A C 1
ATOM 642 O O . VAL A 1 83 ? -1.209 4.383 -1.355 1 97.75 83 VAL A O 1
ATOM 645 N N . TYR A 1 84 ? -1.08 4.141 0.891 1 96.88 84 TYR A N 1
ATOM 646 C CA . TYR A 1 84 ? -1.164 2.689 0.799 1 96.88 84 TYR A CA 1
ATOM 647 C C . TYR A 1 84 ? -2.609 2.219 0.901 1 96.88 84 TYR A C 1
ATOM 649 O O . TYR A 1 84 ? -2.975 1.188 0.331 1 96.88 84 TYR A O 1
ATOM 657 N N . CYS A 1 85 ? -3.432 2.91 1.595 1 95.88 85 CYS A N 1
ATOM 658 C CA . CYS A 1 85 ? -4.77 2.416 1.89 1 95.88 85 CYS A CA 1
ATOM 659 C C . CYS A 1 85 ? -5.836 3.348 1.321 1 95.88 85 CYS A C 1
ATOM 661 O O . CYS A 1 85 ? -7.027 3.043 1.376 1 95.88 85 CYS A O 1
ATOM 663 N N . LYS A 1 86 ? -5.5 4.473 0.834 1 95.5 86 LYS A N 1
ATOM 664 C CA . LYS A 1 86 ? -6.406 5.496 0.323 1 95.5 86 LYS A CA 1
ATOM 665 C C . LYS A 1 86 ? -7.395 5.941 1.396 1 95.5 86 LYS A C 1
ATOM 667 O O . LYS A 1 86 ? -8.57 6.184 1.106 1 95.5 86 LYS A O 1
ATOM 672 N N . THR A 1 87 ? -6.875 6 2.617 1 96.38 87 THR A N 1
ATOM 673 C CA . THR A 1 87 ? -7.676 6.484 3.738 1 96.38 87 THR A CA 1
ATOM 674 C C . THR A 1 87 ? -6.977 7.645 4.441 1 96.38 87 THR A C 1
ATOM 676 O O . THR A 1 87 ? -5.758 7.785 4.355 1 96.38 87 THR A O 1
ATOM 679 N N . LEU A 1 88 ? -7.766 8.477 5.09 1 96.56 88 LEU A N 1
ATOM 680 C CA . LEU A 1 88 ? -7.301 9.594 5.895 1 96.56 88 LEU A CA 1
ATOM 681 C C . LEU A 1 88 ? -7.785 9.477 7.336 1 96.56 88 LEU A C 1
ATOM 683 O O . LEU A 1 88 ? -8.891 9.922 7.664 1 96.56 88 LEU A O 1
ATOM 687 N N . PRO A 1 89 ? -6.973 8.898 8.203 1 96.19 89 PRO A N 1
ATOM 688 C CA . PRO A 1 89 ? -7.387 8.781 9.602 1 96.19 89 PRO A CA 1
ATOM 689 C C . PRO A 1 89 ? -7.328 10.109 10.344 1 96.19 89 PRO A C 1
ATOM 691 O O . PRO A 1 89 ? -6.348 10.398 11.031 1 96.19 89 PRO A O 1
ATOM 694 N N . THR A 1 90 ? -8.367 10.852 10.266 1 93.25 90 THR A N 1
ATOM 695 C CA . THR A 1 90 ? -8.336 12.219 10.781 1 93.25 90 THR A CA 1
ATOM 696 C C . THR A 1 90 ? -9.539 12.492 11.672 1 93.25 90 THR A C 1
ATOM 698 O O . THR A 1 90 ? -9.578 13.492 12.391 1 93.25 90 THR A O 1
ATOM 701 N N . ILE A 1 91 ? -10.555 11.609 11.695 1 89.25 91 ILE A N 1
ATOM 702 C CA . ILE A 1 91 ? -11.758 11.828 12.492 1 89.25 91 ILE A CA 1
ATOM 703 C C . ILE A 1 91 ? -11.445 11.617 13.969 1 89.25 91 ILE A C 1
ATOM 705 O O . ILE A 1 91 ? -10.992 10.539 14.367 1 89.25 91 ILE A O 1
ATOM 709 N N . ILE A 1 92 ? -11.617 12.594 14.789 1 84.25 92 ILE A N 1
ATOM 710 C CA . ILE A 1 92 ? -11.383 12.516 16.219 1 84.25 92 ILE A CA 1
ATOM 711 C C . ILE A 1 92 ? -12.711 12.328 16.953 1 84.25 92 ILE A C 1
ATOM 713 O O . ILE A 1 92 ? -13.594 13.18 16.875 1 84.25 92 ILE A O 1
ATOM 717 N N . THR A 1 93 ? -13.141 11.141 17.422 1 73.25 93 THR A N 1
ATOM 718 C CA . THR A 1 93 ? -14.438 10.859 18.031 1 73.25 93 THR A CA 1
ATOM 719 C C . THR A 1 93 ? -14.414 11.211 19.516 1 73.25 93 THR A C 1
ATOM 721 O O . THR A 1 93 ? -15.461 11.438 20.125 1 73.25 93 THR A O 1
ATOM 724 N N . GLY A 1 94 ? -13.305 11.164 20.344 1 57.5 94 GLY A N 1
ATOM 725 C CA . GLY A 1 94 ? -13.422 11.211 21.797 1 57.5 94 GLY A CA 1
ATOM 726 C C . GLY A 1 94 ? -14.125 12.461 22.297 1 57.5 94 GLY A C 1
ATOM 727 O O . GLY A 1 94 ? -15.211 12.383 22.875 1 57.5 94 GLY A O 1
ATOM 728 N N . ASP A 1 95 ? -13.406 13.5 22.828 1 51.28 95 ASP A N 1
ATOM 729 C CA . ASP A 1 95 ? -13.742 14.383 23.938 1 51.28 95 ASP A CA 1
ATOM 730 C C . ASP A 1 95 ? -14.93 15.281 23.578 1 51.28 95 ASP A C 1
ATOM 732 O O . ASP A 1 95 ? -15.273 16.203 24.328 1 51.28 95 ASP A O 1
ATOM 736 N N . GLY A 1 96 ? -15.812 15 22.922 1 47.81 96 GLY A N 1
ATOM 737 C CA . GLY A 1 96 ? -16.922 15.93 22.766 1 47.81 96 GLY A CA 1
ATOM 738 C C . GLY A 1 96 ? -16.656 17 21.719 1 47.81 96 GLY A C 1
ATOM 739 O O . GLY A 1 96 ? -17.562 17.75 21.359 1 47.81 96 GLY A O 1
ATOM 740 N N . THR A 1 97 ? -15.508 17.719 21.781 1 48.16 97 THR A N 1
ATOM 741 C CA . THR A 1 97 ? -15.305 18.844 20.875 1 48.16 97 THR A CA 1
ATOM 742 C C . THR A 1 97 ? -14.883 18.359 19.5 1 48.16 97 THR A C 1
ATOM 744 O O . THR A 1 97 ? -13.766 17.875 19.312 1 48.16 97 THR A O 1
ATOM 747 N N . ASP A 1 98 ? -15.656 17.703 18.797 1 50.72 98 ASP A N 1
ATOM 748 C CA . ASP A 1 98 ? -15.625 17.359 17.375 1 50.72 98 ASP A CA 1
ATOM 749 C C . ASP A 1 98 ? -15.086 18.516 16.547 1 50.72 98 ASP A C 1
ATOM 751 O O . ASP A 1 98 ? -15.453 19.672 16.766 1 50.72 98 ASP A O 1
ATOM 755 N N . GLY A 1 99 ? -13.984 18.531 15.938 1 57.84 99 GLY A N 1
ATOM 756 C CA . GLY A 1 99 ? -13.859 19.547 14.906 1 57.84 99 GLY A CA 1
ATOM 757 C C . GLY A 1 99 ? -12.484 20.203 14.875 1 57.84 99 GLY A C 1
ATOM 758 O O . GLY A 1 99 ? -11.773 20.094 13.875 1 57.84 99 GLY A O 1
ATOM 759 N N . PRO A 1 100 ? -12.133 20.875 16.125 1 60.84 100 PRO A N 1
ATOM 760 C CA . PRO A 1 100 ? -10.953 21.719 15.945 1 60.84 100 PRO A CA 1
ATOM 761 C C . PRO A 1 100 ? -9.688 20.922 15.672 1 60.84 100 PRO A C 1
ATOM 763 O O . PRO A 1 100 ? -8.891 21.297 14.797 1 60.84 100 PRO A O 1
ATOM 766 N N . GLY A 1 101 ? -9.672 19.688 16.297 1 78.5 101 GLY A N 1
ATOM 767 C CA . GLY A 1 101 ? -8.461 18.906 16.141 1 78.5 101 GLY A CA 1
ATOM 768 C C . GLY A 1 101 ? -8.312 18.297 14.758 1 78.5 101 GLY A C 1
ATOM 769 O O . GLY A 1 101 ? -7.215 18.25 14.203 1 78.5 101 GLY A O 1
ATOM 770 N N . GLU A 1 102 ? -9.453 18.062 14.195 1 85 102 GLU A N 1
ATOM 771 C CA . GLU A 1 102 ? -9.406 17.453 12.867 1 85 102 GLU A CA 1
ATOM 772 C C . GLU A 1 102 ? -9.008 18.469 11.805 1 85 102 GLU A C 1
ATOM 774 O O . GLU A 1 102 ? -8.266 18.156 10.875 1 85 102 GLU A O 1
ATOM 779 N N . TYR A 1 103 ? -9.492 19.672 12.023 1 82.81 103 TYR A N 1
ATOM 780 C CA . TYR A 1 103 ? -9.18 20.703 11.055 1 82.81 103 TYR A CA 1
ATOM 781 C C . TYR A 1 103 ? -7.688 21.016 11.039 1 82.81 103 TYR A C 1
ATOM 783 O O . TYR A 1 103 ? -7.098 21.219 9.977 1 82.81 103 TYR A O 1
ATOM 791 N N . ASP A 1 104 ? -7.137 21.031 12.188 1 84.06 104 ASP A N 1
ATOM 792 C CA . ASP A 1 104 ? -5.695 21.266 12.289 1 84.06 104 ASP A CA 1
ATOM 793 C C . ASP A 1 104 ? -4.922 20.141 11.594 1 84.06 104 ASP A C 1
ATOM 795 O O . ASP A 1 104 ? -3.979 20.406 10.844 1 84.06 104 ASP A O 1
ATOM 799 N N . THR A 1 105 ? -5.371 18.953 11.836 1 89.38 105 THR A N 1
ATOM 800 C CA . THR A 1 105 ? -4.711 17.797 11.25 1 89.38 105 THR A CA 1
ATOM 801 C C . THR A 1 105 ? -4.805 17.828 9.727 1 89.38 105 THR A C 1
ATOM 803 O O . THR A 1 105 ? -3.805 17.625 9.039 1 89.38 105 THR A O 1
ATOM 806 N N . LEU A 1 106 ? -5.941 18.125 9.258 1 89 106 LEU A N 1
ATOM 807 C CA . LEU A 1 106 ? -6.145 18.188 7.812 1 89 106 LEU A CA 1
ATOM 808 C C . LEU A 1 106 ? -5.328 19.328 7.199 1 89 106 LEU A C 1
ATOM 810 O O . LEU A 1 106 ? -4.77 19.172 6.109 1 89 106 LEU A O 1
ATOM 814 N N . SER A 1 107 ? -5.262 20.406 7.859 1 86.88 107 SER A N 1
ATOM 815 C CA . SER A 1 107 ? -4.445 21.516 7.379 1 86.88 107 SER A CA 1
ATOM 816 C C . SER A 1 107 ? -2.975 21.125 7.305 1 86.88 107 SER A C 1
ATOM 818 O O . SER A 1 107 ? -2.297 21.438 6.32 1 86.88 107 SER A O 1
ATOM 820 N N . GLU A 1 108 ? -2.516 20.5 8.312 1 90.69 108 GLU A N 1
ATOM 821 C CA . GLU A 1 108 ? -1.13 20.047 8.328 1 90.69 108 GLU A CA 1
ATOM 822 C C . GLU A 1 108 ? -0.87 19.031 7.219 1 90.69 108 GLU A C 1
ATOM 824 O O . GLU A 1 108 ? 0.206 19.016 6.617 1 90.69 108 GLU A O 1
ATOM 829 N N . CYS A 1 109 ? -1.818 18.219 6.992 1 94.69 109 CYS A N 1
ATOM 830 C CA . CYS A 1 109 ? -1.712 17.281 5.887 1 94.69 109 CYS A CA 1
ATOM 831 C C . CYS A 1 109 ? -1.582 18 4.555 1 94.69 109 CYS A C 1
ATOM 833 O O . CYS A 1 109 ? -0.783 17.609 3.703 1 94.69 109 CYS A O 1
ATOM 835 N N . TYR A 1 110 ? -2.377 19 4.418 1 91 110 TYR A N 1
ATOM 836 C CA . TYR A 1 110 ? -2.312 19.766 3.178 1 91 110 TYR A CA 1
ATOM 837 C C . TYR A 1 110 ? -0.932 20.375 2.988 1 91 110 TYR A C 1
ATOM 839 O O . TYR A 1 110 ? -0.371 20.328 1.89 1 91 110 TYR A O 1
ATOM 847 N N . VAL A 1 111 ? -0.422 20.953 4.02 1 90.62 111 VAL A N 1
ATOM 848 C CA . VAL A 1 111 ? 0.905 21.562 3.971 1 90.62 111 VAL A CA 1
ATOM 849 C C . VAL A 1 111 ? 1.941 20.5 3.59 1 90.62 111 VAL A C 1
ATOM 851 O O . VAL A 1 111 ? 2.834 20.766 2.781 1 90.62 111 VAL A O 1
ATOM 854 N N . MET A 1 112 ? 1.818 19.375 4.125 1 93.81 112 MET A N 1
ATOM 855 C CA . MET A 1 112 ? 2.727 18.281 3.766 1 93.81 112 MET A CA 1
ATOM 856 C C . MET A 1 112 ? 2.596 17.938 2.287 1 93.81 112 MET A C 1
ATOM 858 O O . MET A 1 112 ? 3.598 17.703 1.608 1 93.81 112 MET A O 1
ATOM 862 N N . GLY A 1 113 ? 1.386 17.875 1.879 1 94.69 113 GLY A N 1
ATOM 863 C CA . GLY A 1 113 ? 1.176 17.625 0.461 1 94.69 113 GLY A CA 1
ATOM 864 C C . GLY A 1 113 ? 1.882 18.625 -0.432 1 94.69 113 GLY A C 1
ATOM 865 O O . GLY A 1 113 ? 2.387 18.266 -1.498 1 94.69 113 GLY A O 1
ATOM 866 N N . GLU A 1 114 ? 1.876 19.828 0.013 1 90.25 114 GLU A N 1
ATOM 867 C CA . GLU A 1 114 ? 2.596 20.859 -0.713 1 90.25 114 GLU A CA 1
ATOM 868 C C . GLU A 1 114 ? 4.094 20.578 -0.74 1 90.25 114 GLU A C 1
ATOM 870 O O . GLU A 1 114 ? 4.73 20.672 -1.792 1 90.25 114 GLU A O 1
ATOM 875 N N . ARG A 1 115 ? 4.605 20.219 0.332 1 91.19 115 ARG A N 1
ATOM 876 C CA . ARG A 1 115 ? 6.043 19.984 0.461 1 91.19 115 ARG A CA 1
ATOM 877 C C . ARG A 1 115 ? 6.469 18.75 -0.32 1 91.19 115 ARG A C 1
ATOM 879 O O . ARG A 1 115 ? 7.566 18.703 -0.877 1 91.19 115 ARG A O 1
ATOM 886 N N . LEU A 1 116 ? 5.602 17.812 -0.37 1 94.94 116 LEU A N 1
ATOM 887 C CA . LEU A 1 116 ? 5.914 16.562 -1.052 1 94.94 116 LEU A CA 1
ATOM 888 C C . LEU A 1 116 ? 5.473 16.609 -2.512 1 94.94 116 LEU A C 1
ATOM 890 O O . LEU A 1 116 ? 5.633 15.641 -3.248 1 94.94 116 LEU A O 1
ATOM 894 N N . PHE A 1 117 ? 4.934 17.656 -2.92 1 93.12 117 PHE A N 1
ATOM 895 C CA . PHE A 1 117 ? 4.477 17.891 -4.285 1 93.12 117 PHE A CA 1
ATOM 896 C C . PHE A 1 117 ? 3.516 16.797 -4.73 1 93.12 117 PHE A C 1
ATOM 898 O O . PHE A 1 117 ? 3.639 16.266 -5.836 1 93.12 117 PHE A O 1
ATOM 905 N N . ASP A 1 118 ? 2.648 16.422 -3.852 1 95.38 118 ASP A N 1
ATOM 906 C CA . ASP A 1 118 ? 1.632 15.422 -4.168 1 95.38 118 ASP A CA 1
ATOM 907 C C . ASP A 1 118 ? 0.262 16.062 -4.352 1 95.38 118 ASP A C 1
ATOM 909 O O . ASP A 1 118 ? -0.479 16.25 -3.387 1 95.38 118 ASP A O 1
ATOM 913 N N . ILE A 1 119 ? -0.061 16.219 -5.578 1 91.44 119 ILE A N 1
ATOM 914 C CA . ILE A 1 119 ? -1.254 16.984 -5.93 1 91.44 119 ILE A CA 1
ATOM 915 C C . ILE A 1 119 ? -2.504 16.188 -5.566 1 91.44 119 ILE A C 1
ATOM 917 O O . ILE A 1 119 ? -3.459 16.734 -5.012 1 91.44 119 ILE A O 1
ATOM 921 N N . ASP A 1 120 ? -2.512 14.922 -5.887 1 94.19 120 ASP A N 1
ATOM 922 C CA . ASP A 1 120 ? -3.676 14.094 -5.594 1 94.19 120 ASP A CA 1
ATOM 923 C C . ASP A 1 120 ? -3.955 14.047 -4.09 1 94.19 120 ASP A C 1
ATOM 925 O O . ASP A 1 120 ? -5.109 14.102 -3.666 1 94.19 120 ASP A O 1
ATOM 929 N N . PHE A 1 121 ? -2.922 13.93 -3.375 1 95.75 121 PHE A N 1
ATOM 930 C CA . PHE A 1 121 ? -3.078 13.945 -1.926 1 95.75 121 PHE A CA 1
ATOM 931 C C . PHE A 1 121 ? -3.682 15.266 -1.457 1 95.75 121 PHE A C 1
ATOM 933 O O . PHE A 1 121 ? -4.637 15.273 -0.68 1 95.75 121 PHE A O 1
ATOM 940 N N . LYS A 1 122 ? -3.156 16.359 -1.936 1 92.06 122 LYS A N 1
ATOM 941 C CA . LYS A 1 122 ? -3.664 17.688 -1.583 1 92.06 122 LYS A CA 1
ATOM 942 C C . LYS A 1 122 ? -5.152 17.812 -1.897 1 92.06 122 LYS A C 1
ATOM 944 O O . LYS A 1 122 ? -5.93 18.297 -1.074 1 92.06 122 LYS A O 1
ATOM 949 N N . ASN A 1 123 ? -5.445 17.344 -2.996 1 90.94 123 ASN A N 1
ATOM 950 C CA . ASN A 1 123 ? -6.836 17.422 -3.42 1 90.94 123 ASN A CA 1
ATOM 951 C C . ASN A 1 123 ? -7.746 16.594 -2.52 1 90.94 123 ASN A C 1
ATOM 953 O O . ASN A 1 123 ? -8.805 17.047 -2.102 1 90.94 123 ASN A O 1
ATOM 957 N N . ASP A 1 124 ? -7.32 15.398 -2.264 1 94.19 124 ASP A N 1
ATOM 958 C CA . ASP A 1 124 ? -8.133 14.531 -1.409 1 94.19 124 ASP A CA 1
ATOM 959 C C . ASP A 1 124 ? -8.25 15.117 -0.002 1 94.19 124 ASP A C 1
ATOM 961 O O . ASP A 1 124 ? -9.305 15.016 0.628 1 94.19 124 ASP A O 1
ATOM 965 N N . VAL A 1 125 ? -7.215 15.711 0.489 1 92.38 125 VAL A N 1
ATOM 966 C CA . VAL A 1 125 ? -7.238 16.344 1.804 1 92.38 125 VAL A CA 1
ATOM 967 C C . VAL A 1 125 ? -8.203 17.531 1.794 1 92.38 125 VAL A C 1
ATOM 969 O O . VAL A 1 125 ? -8.953 17.719 2.75 1 92.38 125 VAL A O 1
ATOM 972 N N . MET A 1 126 ? -8.109 18.281 0.755 1 86.94 126 MET A N 1
ATOM 973 C CA . MET A 1 126 ? -9.008 19.422 0.63 1 86.94 126 MET A CA 1
ATOM 974 C C . MET A 1 126 ? -10.469 18.969 0.633 1 86.94 126 MET A C 1
ATOM 976 O O . MET A 1 126 ? -11.305 19.562 1.315 1 86.94 126 MET A O 1
ATOM 980 N N . ASP A 1 127 ? -10.75 17.984 -0.102 1 88.5 127 ASP A N 1
ATOM 981 C CA . ASP A 1 127 ? -12.102 17.422 -0.117 1 88.5 127 ASP A CA 1
ATOM 982 C C . ASP A 1 127 ? -12.516 16.953 1.274 1 88.5 127 ASP A C 1
ATOM 984 O O . ASP A 1 127 ? -13.648 17.172 1.699 1 88.5 127 ASP A O 1
ATOM 988 N N . ALA A 1 128 ? -11.656 16.344 1.918 1 89.44 128 ALA A N 1
ATOM 989 C CA . ALA A 1 128 ? -11.922 15.867 3.275 1 89.44 128 ALA A CA 1
ATOM 990 C C . ALA A 1 128 ? -12.188 17.031 4.219 1 89.44 128 ALA A C 1
ATOM 992 O O . ALA A 1 128 ? -13.047 16.953 5.102 1 89.44 128 ALA A O 1
ATOM 993 N N . PHE A 1 129 ? -11.406 18.047 4.02 1 84.69 129 PHE A N 1
ATOM 994 C CA . PHE A 1 129 ? -11.555 19.25 4.828 1 84.69 129 PHE A CA 1
ATOM 995 C C . PHE A 1 129 ? -12.945 19.859 4.648 1 84.69 129 PHE A C 1
ATOM 997 O O . PHE A 1 129 ? -13.617 20.188 5.629 1 84.69 129 PHE A O 1
ATOM 1004 N N . VAL A 1 130 ? -13.344 19.969 3.447 1 82.19 130 VAL A N 1
ATOM 1005 C CA . VAL A 1 130 ? -14.656 20.531 3.135 1 82.19 130 VAL A CA 1
ATOM 1006 C C . VAL A 1 130 ? -15.75 19.672 3.742 1 82.19 130 VAL A C 1
ATOM 1008 O O . VAL A 1 130 ? -16.703 20.172 4.332 1 82.19 130 VAL A O 1
ATOM 1011 N N . GLU A 1 131 ? -15.602 18.438 3.609 1 83.94 131 GLU A N 1
ATOM 1012 C CA . GLU A 1 131 ? -16.578 17.516 4.172 1 83.94 131 GLU A CA 1
ATOM 1013 C C . GLU A 1 131 ? -16.656 17.641 5.691 1 83.94 131 GLU A C 1
ATOM 1015 O O . GLU A 1 131 ? -17.734 17.609 6.277 1 83.94 131 GLU A O 1
ATOM 1020 N N . ALA A 1 132 ? -15.516 17.688 6.301 1 81.69 132 ALA A N 1
ATOM 1021 C CA . ALA A 1 132 ? -15.453 17.844 7.75 1 81.69 132 ALA A CA 1
ATOM 1022 C C . ALA A 1 132 ? -16.156 19.125 8.195 1 81.69 132 ALA A C 1
ATOM 1024 O O . ALA A 1 132 ? -16.844 19.141 9.227 1 81.69 132 ALA A O 1
ATOM 1025 N N . MET A 1 133 ? -16.016 20.156 7.445 1 77 133 MET A N 1
ATOM 1026 C CA . MET A 1 133 ? -16.609 21.438 7.777 1 77 133 MET A CA 1
ATOM 1027 C C . MET A 1 133 ? -18.125 21.391 7.645 1 77 133 MET A C 1
ATOM 1029 O O . MET A 1 133 ? -18.844 22.078 8.375 1 77 133 MET A O 1
ATOM 1033 N N . HIS A 1 134 ? -18.562 20.656 6.746 1 76.56 134 HIS A N 1
ATOM 1034 C CA . HIS A 1 134 ? -20 20.5 6.562 1 76.56 134 HIS A CA 1
ATOM 1035 C C . HIS A 1 134 ? -20.625 19.719 7.711 1 76.56 134 HIS A C 1
ATOM 1037 O O . HIS A 1 134 ? -21.766 19.969 8.094 1 76.56 134 HIS A O 1
ATOM 1043 N N . ARG A 1 135 ? -19.922 18.844 8.195 1 74.19 135 ARG A N 1
ATOM 1044 C CA . ARG A 1 135 ? -20.438 18.047 9.305 1 74.19 135 ARG A CA 1
ATOM 1045 C C . ARG A 1 135 ? -20.406 18.844 10.609 1 74.19 135 ARG A C 1
ATOM 1047 O O . ARG A 1 135 ? -21.328 18.734 11.43 1 74.19 135 ARG A O 1
ATOM 1054 N N . HIS A 1 136 ? -19.312 19.469 10.781 1 71.25 136 HIS A N 1
ATOM 1055 C CA . HIS A 1 136 ? -19.156 20.328 11.953 1 71.25 136 HIS A CA 1
ATOM 1056 C C . HIS A 1 136 ? -18.656 21.719 11.547 1 71.25 136 HIS A C 1
ATOM 1058 O O . HIS A 1 136 ? -17.453 21.906 11.305 1 71.25 136 HIS A O 1
ATOM 1064 N N . PRO A 1 137 ? -19.641 22.562 11.367 1 62.41 137 PRO A N 1
ATOM 1065 C CA . PRO A 1 137 ? -19.219 23.875 10.883 1 62.41 137 PRO A CA 1
ATOM 1066 C C . PRO A 1 137 ? -18.141 24.516 11.773 1 62.41 137 PRO A C 1
ATOM 1068 O O . PRO A 1 137 ? -18.188 24.359 12.992 1 62.41 137 PRO A O 1
ATOM 1071 N N . PHE A 1 138 ? -17.094 24.75 11.109 1 58.88 138 PHE A N 1
ATOM 1072 C CA . PHE A 1 138 ? -15.961 25.438 11.734 1 58.88 138 PHE A CA 1
ATOM 1073 C C . PHE A 1 138 ? -16.375 26.812 12.25 1 58.88 138 PHE A C 1
ATOM 1075 O O . PHE A 1 138 ? -17.031 27.578 11.539 1 58.88 138 PHE A O 1
ATOM 1082 N N . ASP A 1 139 ? -16.516 26.859 13.578 1 56.5 139 ASP A N 1
ATOM 1083 C CA . ASP A 1 139 ? -16.734 28.203 14.117 1 56.5 139 ASP A CA 1
ATOM 1084 C C . ASP A 1 139 ? -15.422 28.953 14.258 1 56.5 139 ASP A C 1
ATOM 1086 O O . ASP A 1 139 ? -14.664 28.719 15.195 1 56.5 139 ASP A O 1
ATOM 1090 N N . CYS A 1 140 ? -14.992 29.656 13.188 1 51.62 140 CYS A N 1
ATOM 1091 C CA . CYS A 1 140 ? -13.773 30.453 13.203 1 51.62 140 CYS A CA 1
ATOM 1092 C C . CYS A 1 140 ? -13.703 31.328 14.445 1 51.62 140 CYS A C 1
ATOM 1094 O O . CYS A 1 140 ? -12.609 31.688 14.891 1 51.62 140 CYS A O 1
ATOM 1096 N N . HIS A 1 141 ? -14.812 31.875 14.859 1 47.88 141 HIS A N 1
ATOM 1097 C CA . HIS A 1 141 ? -14.797 32.75 16.031 1 47.88 141 HIS A CA 1
ATOM 1098 C C . HIS A 1 141 ? -14.383 31.984 17.281 1 47.88 141 HIS A C 1
ATOM 1100 O O . HIS A 1 141 ? -13.836 32.562 18.219 1 47.88 141 HIS A O 1
ATOM 1106 N N . ARG A 1 142 ? -14.883 30.922 17.344 1 46.56 142 ARG A N 1
ATOM 1107 C CA . ARG A 1 142 ? -14.609 30.188 18.578 1 46.56 142 ARG A CA 1
ATOM 1108 C C . ARG A 1 142 ? -13.203 29.594 18.562 1 46.56 142 ARG A C 1
ATOM 1110 O O . ARG A 1 142 ? -12.727 29.094 19.578 1 46.56 142 ARG A O 1
ATOM 1117 N N . SER A 1 143 ? -12.703 29.469 17.281 1 48.53 143 SER A N 1
ATOM 1118 C CA . SER A 1 143 ? -11.383 28.844 17.328 1 48.53 143 SER A CA 1
ATOM 1119 C C . SER A 1 143 ? -10.32 29.844 17.734 1 48.53 143 SER A C 1
ATOM 1121 O O . SER A 1 143 ? -10.062 30.828 17.031 1 48.53 143 SER A O 1
ATOM 1123 N N . SER A 1 144 ? -10.359 30.266 18.938 1 45.03 144 SER A N 1
ATOM 1124 C CA . SER A 1 144 ? -9.32 31.109 19.531 1 45.03 144 SER A CA 1
ATOM 1125 C C . SER A 1 144 ? -7.992 30.938 18.812 1 45.03 144 SER A C 1
ATOM 1127 O O . SER A 1 144 ? -7.152 31.844 18.812 1 45.03 144 SER A O 1
ATOM 1129 N N . ARG A 1 145 ? -7.391 29.703 18.875 1 46.66 145 ARG A N 1
ATOM 1130 C CA . ARG A 1 145 ? -5.988 29.312 18.75 1 46.66 145 ARG A CA 1
ATOM 1131 C C . ARG A 1 145 ? -5.559 29.297 17.281 1 46.66 145 ARG A C 1
ATOM 1133 O O . ARG A 1 145 ? -6.398 29.234 16.391 1 46.66 145 ARG A O 1
ATOM 1140 N N . THR A 1 146 ? -4.141 29.375 16.953 1 56.62 146 THR A N 1
ATOM 1141 C CA . THR A 1 146 ? -3.354 29.094 15.758 1 56.62 146 THR A CA 1
ATOM 1142 C C . THR A 1 146 ? -3.963 27.938 14.969 1 56.62 146 THR A C 1
ATOM 1144 O O . THR A 1 146 ? -3.949 26.797 15.43 1 56.62 146 THR A O 1
ATOM 1147 N N . GLY A 1 147 ? -5.203 28.156 14.531 1 67.44 147 GLY A N 1
ATOM 1148 C CA . GLY A 1 147 ? -6.156 27.25 13.914 1 67.44 147 GLY A CA 1
ATOM 1149 C C . GLY A 1 147 ? -5.766 26.844 12.5 1 67.44 147 GLY A C 1
ATOM 1150 O O . GLY A 1 147 ? -4.609 26.984 12.102 1 67.44 147 GLY A O 1
ATOM 1151 N N . PRO A 1 148 ? -6.641 26.188 11.773 1 72.06 148 PRO A N 1
ATOM 1152 C CA . PRO A 1 148 ? -6.414 25.719 10.398 1 72.06 148 PRO A CA 1
ATOM 1153 C C . PRO A 1 148 ? -5.945 26.828 9.469 1 72.06 148 PRO A C 1
ATOM 1155 O O . PRO A 1 148 ? -5.152 26.578 8.555 1 72.06 148 PRO A O 1
ATOM 1158 N N . VAL A 1 149 ? -6.332 28.031 9.797 1 72.69 149 VAL A N 1
ATOM 1159 C CA . VAL A 1 149 ? -5.953 29.141 8.938 1 72.69 149 VAL A CA 1
ATOM 1160 C C . VAL A 1 149 ? -4.457 29.422 9.078 1 72.69 149 VAL A C 1
ATOM 1162 O O . VAL A 1 149 ? -3.752 29.578 8.078 1 72.69 149 VAL A O 1
ATOM 1165 N N . ASP A 1 150 ? -3.975 29.484 10.273 1 77.38 150 ASP A N 1
ATOM 1166 C CA . ASP A 1 150 ? -2.559 29.734 10.523 1 77.38 150 ASP A CA 1
ATOM 1167 C C . ASP A 1 150 ? -1.69 28.625 9.945 1 77.38 150 ASP A C 1
ATOM 1169 O O . ASP A 1 150 ? -0.612 28.875 9.414 1 77.38 150 ASP A O 1
ATOM 1173 N N . ILE A 1 151 ? -2.148 27.469 10.047 1 76.31 151 ILE A N 1
ATOM 1174 C CA . ILE A 1 151 ? -1.396 26.328 9.539 1 76.31 151 ILE A CA 1
ATOM 1175 C C . ILE A 1 151 ? -1.273 26.422 8.023 1 76.31 151 ILE A C 1
ATOM 1177 O O . ILE A 1 151 ? -0.179 26.281 7.473 1 76.31 151 ILE A O 1
ATOM 1181 N N . ILE A 1 152 ? -2.324 26.719 7.395 1 77.56 152 ILE A N 1
ATOM 1182 C CA . ILE A 1 152 ? -2.334 26.766 5.938 1 77.56 152 ILE A CA 1
ATOM 1183 C C . ILE A 1 152 ? -1.503 27.953 5.453 1 77.56 152 ILE A C 1
ATOM 1185 O O . ILE A 1 152 ? -0.661 27.797 4.562 1 77.56 152 ILE A O 1
ATOM 1189 N N . TYR A 1 153 ? -1.74 29.078 6.082 1 74 153 TYR A N 1
ATOM 1190 C CA . TYR A 1 153 ? -1.028 30.266 5.633 1 74 153 TYR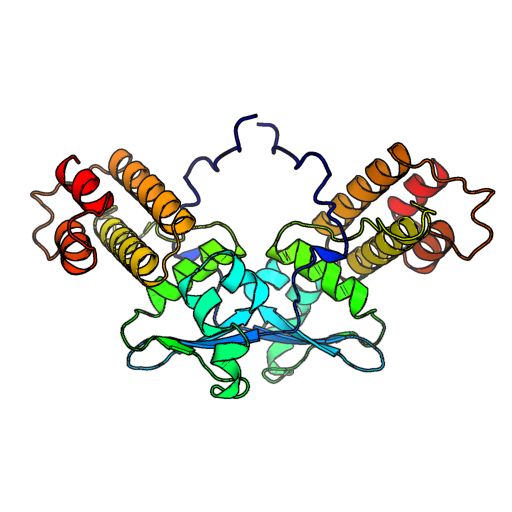 A CA 1
ATOM 1191 C C . TYR A 1 153 ? 0.458 30.156 5.953 1 74 153 TYR A C 1
ATOM 1193 O O . TYR A 1 153 ? 1.297 30.656 5.199 1 74 153 TYR A O 1
ATOM 1201 N N . GLY A 1 154 ? 0.753 29.578 7.035 1 78.31 154 GLY A N 1
ATOM 1202 C CA . GLY A 1 154 ? 2.143 29.422 7.438 1 78.31 154 GLY A CA 1
ATOM 1203 C C . GLY A 1 154 ? 2.875 28.344 6.652 1 78.31 154 GLY A C 1
ATOM 1204 O O . GLY A 1 154 ? 4.105 28.375 6.559 1 78.31 154 GLY A O 1
ATOM 1205 N N . GLY A 1 155 ? 2.123 27.469 6.023 1 78.25 155 GLY A N 1
ATOM 1206 C CA . GLY A 1 155 ? 2.768 26.297 5.449 1 78.25 155 GLY A CA 1
ATOM 1207 C C . GLY A 1 155 ? 2.555 26.172 3.951 1 78.25 155 GLY A C 1
ATOM 1208 O O . GLY A 1 155 ? 2.994 25.188 3.334 1 78.25 155 GLY A O 1
ATOM 1209 N N . THR A 1 156 ? 1.872 27.188 3.305 1 79.44 156 THR A N 1
ATOM 1210 C CA . THR A 1 156 ? 1.586 27.078 1.878 1 79.44 156 THR A CA 1
ATOM 1211 C C . THR A 1 156 ? 1.953 28.375 1.154 1 79.44 156 THR A C 1
ATOM 1213 O O . THR A 1 156 ? 2.041 29.438 1.774 1 79.44 156 THR A O 1
ATOM 1216 N N . PRO A 1 157 ? 2.227 28.234 -0.141 1 78.31 157 PRO A N 1
ATOM 1217 C CA . PRO A 1 157 ? 2.52 29.453 -0.911 1 78.31 157 PRO A CA 1
ATOM 1218 C C . PRO A 1 157 ? 1.273 30.281 -1.201 1 78.31 157 PRO A C 1
ATOM 1220 O O . PRO A 1 157 ? 0.152 29.812 -0.975 1 78.31 157 PRO A O 1
ATOM 1223 N N . GLU A 1 158 ? 1.432 31.578 -1.601 1 77.62 158 GLU A N 1
ATOM 1224 C CA . GLU A 1 158 ? 0.355 32.531 -1.812 1 77.62 158 GLU A CA 1
ATOM 1225 C C . G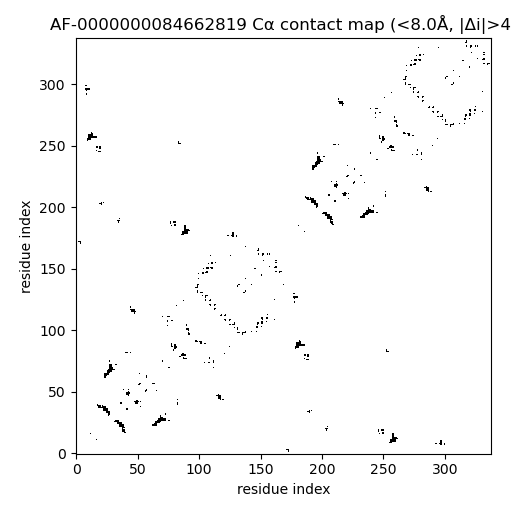LU A 1 158 ? -0.658 32.031 -2.828 1 77.62 158 GLU A C 1
ATOM 1227 O O . GLU A 1 158 ? -1.859 32.281 -2.695 1 77.62 158 GLU A O 1
ATOM 1232 N N . GLY A 1 159 ? -0.319 31.172 -3.734 1 73.25 159 GLY A N 1
ATOM 1233 C CA . GLY A 1 159 ? -1.216 30.688 -4.77 1 73.25 159 GLY A CA 1
ATOM 1234 C C . GLY A 1 159 ? -1.836 29.344 -4.434 1 73.25 159 GLY A C 1
ATOM 1235 O O . GLY A 1 159 ? -2.545 28.75 -5.254 1 73.25 159 GLY A O 1
ATOM 1236 N N . SER A 1 160 ? -1.85 29.031 -3.246 1 79 160 SER A N 1
ATOM 1237 C CA . SER A 1 160 ? -2.371 27.719 -2.855 1 79 160 SER A CA 1
ATOM 1238 C C . SER A 1 160 ? -3.896 27.734 -2.805 1 79 160 SER A C 1
ATOM 1240 O O . SER A 1 160 ? -4.5 28.641 -2.234 1 79 160 SER A O 1
ATOM 1242 N N . PRO A 1 161 ? -4.555 26.781 -3.348 1 76.62 161 PRO A N 1
ATOM 1243 C CA . PRO A 1 161 ? -6.016 26.672 -3.297 1 76.62 161 PRO A CA 1
ATOM 1244 C C . PRO A 1 161 ? -6.551 26.578 -1.869 1 76.62 161 PRO A C 1
ATOM 1246 O O . PRO A 1 161 ? -7.672 27.016 -1.595 1 76.62 161 PRO A O 1
ATOM 1249 N N . ALA A 1 162 ? -5.809 26.062 -1.108 1 77.88 162 ALA A N 1
ATOM 1250 C CA . ALA A 1 162 ? -6.273 25.906 0.268 1 77.88 162 ALA A CA 1
ATOM 1251 C C . ALA A 1 162 ? -6.469 27.266 0.94 1 77.88 162 ALA A C 1
ATOM 1253 O O . ALA A 1 162 ? -7.34 27.422 1.799 1 77.88 162 ALA A O 1
ATOM 1254 N N . ARG A 1 163 ? -5.613 28.203 0.64 1 72.38 163 ARG A N 1
ATOM 1255 C CA . ARG A 1 163 ? -5.762 29.531 1.207 1 72.38 163 ARG A CA 1
ATOM 1256 C C . ARG A 1 163 ? -7.098 30.156 0.802 1 72.38 163 ARG A C 1
ATOM 1258 O O . ARG A 1 163 ? -7.762 30.797 1.619 1 72.38 163 ARG A O 1
ATOM 1265 N N . ARG A 1 164 ? -7.488 29.891 -0.404 1 72.38 164 ARG A N 1
ATOM 1266 C CA . ARG A 1 164 ? -8.773 30.391 -0.881 1 72.38 164 ARG A CA 1
ATOM 1267 C C . ARG A 1 164 ? -9.93 29.672 -0.191 1 72.38 164 ARG A C 1
ATOM 1269 O O . ARG A 1 164 ? -10.898 30.312 0.224 1 72.38 164 ARG A O 1
ATOM 1276 N N . LEU A 1 165 ? -9.805 28.438 -0.047 1 72.44 165 LEU A N 1
ATOM 1277 C CA . LEU A 1 165 ? -10.875 27.625 0.518 1 72.44 165 LEU A CA 1
ATOM 1278 C C . LEU A 1 165 ? -11.117 27.984 1.98 1 72.44 165 LEU A C 1
ATOM 1280 O O . LEU A 1 165 ? -12.266 28.109 2.412 1 72.44 165 LEU A O 1
ATOM 1284 N N . ILE A 1 166 ? -10.109 28.219 2.672 1 71.94 166 ILE A N 1
ATOM 1285 C CA . ILE A 1 166 ? -10.242 28.359 4.117 1 71.94 166 ILE A CA 1
ATOM 1286 C C . ILE A 1 166 ? -10.852 29.719 4.441 1 71.94 166 ILE A C 1
ATOM 1288 O O . ILE A 1 166 ? -11.477 29.891 5.488 1 71.94 166 ILE A O 1
ATOM 1292 N N . VAL A 1 167 ? -10.633 30.703 3.562 1 67.94 167 VAL A N 1
ATOM 1293 C CA . VAL A 1 167 ? -11.195 32.031 3.779 1 67.94 167 VAL A CA 1
ATOM 1294 C C . VAL A 1 167 ? -12.672 32.031 3.391 1 67.94 167 VAL A C 1
ATOM 1296 O O . VAL A 1 167 ? -13.453 32.844 3.904 1 67.94 167 VAL A O 1
ATOM 1299 N N . GLU A 1 168 ? -12.992 31.141 2.506 1 65.12 168 GLU A N 1
ATOM 1300 C CA . GLU A 1 168 ? -14.375 31.094 2.035 1 65.12 168 GLU A CA 1
ATOM 1301 C C . GLU A 1 168 ? -15.258 30.312 3 1 65.12 168 GLU A C 1
ATOM 1303 O O . GLU A 1 168 ? -16.484 30.469 3 1 65.12 168 GLU A O 1
ATOM 1308 N N . LEU A 1 169 ? -14.664 29.547 3.756 1 61.5 169 LEU A N 1
ATOM 1309 C CA . LEU A 1 169 ? -15.469 28.75 4.68 1 61.5 169 LEU A CA 1
ATOM 1310 C C . LEU A 1 169 ? -15.766 29.531 5.953 1 61.5 169 LEU A C 1
ATOM 1312 O O . LEU A 1 169 ? -14.938 30.328 6.41 1 61.5 169 LEU A O 1
ATOM 1316 N N . MET B 1 1 ? -18.672 7.422 -15.742 1 20.94 1 MET B N 1
ATOM 1317 C CA . MET B 1 1 ? -18.234 6.246 -15 1 20.94 1 MET B CA 1
ATOM 1318 C C . MET B 1 1 ? -17.578 6.652 -13.672 1 20.94 1 MET B C 1
ATOM 1320 O O . MET B 1 1 ? -16.5 7.227 -13.664 1 20.94 1 MET B O 1
ATOM 1324 N N . THR B 1 2 ? -18.406 7.086 -12.672 1 25.48 2 THR B N 1
ATOM 1325 C CA . THR B 1 2 ? -18.234 7.902 -11.484 1 25.48 2 THR B CA 1
ATOM 1326 C C . THR B 1 2 ? -17.344 7.191 -10.461 1 25.48 2 THR B C 1
ATOM 1328 O O . THR B 1 2 ? -17.594 6.031 -10.125 1 25.48 2 THR B O 1
ATOM 1331 N N . THR B 1 3 ? -16.078 7.367 -10.484 1 33.56 3 THR B N 1
ATOM 1332 C CA . THR B 1 3 ? -15.164 6.812 -9.5 1 33.56 3 THR B CA 1
ATOM 1333 C C . THR B 1 3 ? -15.789 6.812 -8.109 1 33.56 3 THR B C 1
ATOM 1335 O O . THR B 1 3 ? -16.266 7.852 -7.633 1 33.56 3 THR B O 1
ATOM 1338 N N . LYS B 1 4 ? -16.406 5.797 -7.711 1 35.22 4 LYS B N 1
ATOM 1339 C CA . LYS B 1 4 ? -17.141 5.746 -6.445 1 35.22 4 LYS B CA 1
ATOM 1340 C C . LYS B 1 4 ? -16.297 6.328 -5.309 1 35.22 4 LYS B C 1
ATOM 1342 O O . LYS B 1 4 ? -15.273 5.758 -4.926 1 35.22 4 LYS B O 1
ATOM 1347 N N . LYS B 1 5 ? -16.125 7.602 -5.34 1 40.69 5 LYS B N 1
ATOM 1348 C CA . LYS B 1 5 ? -15.484 8.289 -4.223 1 40.69 5 LYS B CA 1
ATOM 1349 C C . LYS B 1 5 ? -16.047 7.824 -2.887 1 40.69 5 LYS B C 1
ATOM 1351 O O . LYS B 1 5 ? -17.266 7.785 -2.701 1 40.69 5 LYS B O 1
ATOM 1356 N N . LYS B 1 6 ? -15.359 7.027 -2.129 1 52.75 6 LYS B N 1
ATOM 1357 C CA . LYS B 1 6 ? -15.82 6.633 -0.802 1 52.75 6 LYS B CA 1
ATOM 1358 C C . LYS B 1 6 ? -16.594 7.766 -0.129 1 52.75 6 LYS B C 1
ATOM 1360 O O . LYS B 1 6 ? -16.188 8.93 -0.205 1 52.75 6 LYS B O 1
ATOM 1365 N N . PRO B 1 7 ? -17.797 7.453 0.363 1 58.94 7 PRO B N 1
ATOM 1366 C CA . PRO B 1 7 ? -18.719 8.445 0.912 1 58.94 7 PRO B CA 1
ATOM 1367 C C . PRO B 1 7 ? -18.016 9.5 1.764 1 58.94 7 PRO B C 1
ATOM 1369 O O . PRO B 1 7 ? -18.406 10.672 1.745 1 58.94 7 PRO B O 1
ATOM 1372 N N . ASP B 1 8 ? -16.906 9.234 2.336 1 71.31 8 ASP B N 1
ATOM 1373 C CA . ASP B 1 8 ? -16.359 10.188 3.295 1 71.31 8 ASP B CA 1
ATOM 1374 C C . ASP B 1 8 ? -14.969 10.656 2.871 1 71.31 8 ASP B C 1
ATOM 1376 O O . ASP B 1 8 ? -14.195 11.133 3.699 1 71.31 8 ASP B O 1
ATOM 1380 N N . HIS B 1 9 ? -14.891 10.633 1.605 1 77 9 HIS B N 1
ATOM 1381 C CA . HIS B 1 9 ? -13.641 11.102 1.004 1 77 9 HIS B CA 1
ATOM 1382 C C . HIS B 1 9 ? -12.43 10.469 1.677 1 77 9 HIS B C 1
ATOM 1384 O O . HIS B 1 9 ? -11.445 11.148 1.961 1 77 9 HIS B O 1
ATOM 1390 N N . GLY B 1 10 ? -12.578 9.242 2.16 1 88.44 10 GLY B N 1
ATOM 1391 C CA . GLY B 1 10 ? -11.484 8.461 2.705 1 88.44 10 GLY B CA 1
ATOM 1392 C C . GLY B 1 10 ? -11.242 8.719 4.18 1 88.44 10 GLY B C 1
ATOM 1393 O O . GLY B 1 10 ? -10.375 8.086 4.793 1 88.44 10 GLY B O 1
ATOM 1394 N N . ARG B 1 11 ? -12.016 9.664 4.766 1 92.31 11 ARG B N 1
ATOM 1395 C CA . ARG B 1 11 ? -11.828 9.984 6.176 1 92.31 11 ARG B CA 1
ATOM 1396 C C . ARG B 1 11 ? -12.242 8.812 7.062 1 92.31 11 ARG B C 1
ATOM 1398 O O . ARG B 1 11 ? -13.297 8.211 6.855 1 92.31 11 ARG B O 1
ATOM 1405 N N . ILE B 1 12 ? -11.391 8.5 8.031 1 93.12 12 ILE B N 1
ATOM 1406 C CA . ILE B 1 12 ? -11.672 7.445 9 1 93.12 12 ILE B CA 1
ATOM 1407 C C . ILE B 1 12 ? -11.258 7.898 10.391 1 93.12 12 ILE B C 1
ATOM 1409 O O . ILE B 1 12 ? -10.508 8.867 10.539 1 93.12 12 ILE B O 1
ATOM 1413 N N . PRO B 1 13 ? -11.773 7.262 11.406 1 92.38 13 PRO B N 1
ATOM 1414 C CA . PRO B 1 13 ? -11.32 7.598 12.758 1 92.38 13 PRO B CA 1
ATOM 1415 C C . PRO B 1 13 ? -9.82 7.371 12.953 1 92.38 13 PRO B C 1
ATOM 1417 O O . PRO B 1 13 ? -9.258 6.434 12.383 1 92.38 13 PRO B O 1
ATOM 1420 N N . VAL B 1 14 ? -9.188 8.188 13.773 1 92.75 14 VAL B N 1
ATOM 1421 C CA . VAL B 1 14 ? -7.758 8.125 14.039 1 92.75 14 VAL B CA 1
ATOM 1422 C C . VAL B 1 14 ? -7.395 6.746 14.586 1 92.75 14 VAL B C 1
ATOM 1424 O O . VAL B 1 14 ? -6.328 6.211 14.273 1 92.75 14 VAL B O 1
ATOM 1427 N N . GLU B 1 15 ? -8.297 6.129 15.305 1 92.06 15 GLU B N 1
ATOM 1428 C CA . GLU B 1 15 ? -8.039 4.836 15.938 1 92.06 15 GLU B CA 1
ATOM 1429 C C . GLU B 1 15 ? -8 3.715 14.906 1 92.06 15 GLU B C 1
ATOM 1431 O O . GLU B 1 15 ? -7.477 2.633 15.18 1 92.06 15 GLU B O 1
ATOM 1436 N N . ALA B 1 16 ? -8.539 3.979 13.789 1 93.94 16 ALA B N 1
ATOM 1437 C CA . ALA B 1 16 ? -8.602 2.963 12.742 1 93.94 16 ALA B CA 1
ATOM 1438 C C . ALA B 1 16 ? -7.375 3.029 11.844 1 93.94 16 ALA B C 1
ATOM 1440 O O . ALA B 1 16 ? -7.234 2.229 10.914 1 93.94 16 ALA B O 1
ATOM 1441 N N . ALA B 1 17 ? -6.461 3.898 12.156 1 95.44 17 ALA B N 1
ATOM 1442 C CA . ALA B 1 17 ? -5.258 4.059 11.352 1 95.44 17 ALA B CA 1
ATOM 1443 C C . ALA B 1 17 ? -4.395 2.801 11.391 1 95.44 17 ALA B C 1
ATOM 1445 O O . ALA B 1 17 ? -4.27 2.16 12.438 1 95.44 17 ALA B O 1
ATOM 1446 N N . VAL B 1 18 ? -3.85 2.445 10.266 1 95.88 18 VAL B N 1
ATOM 1447 C CA . VAL B 1 18 ? -2.857 1.377 10.219 1 95.88 18 VAL B CA 1
ATOM 1448 C C . VAL B 1 18 ? -1.51 1.902 10.711 1 95.88 18 VAL B C 1
ATOM 1450 O O . VAL B 1 18 ? -1.089 2.998 10.336 1 95.88 18 VAL B O 1
ATOM 1453 N N . ASN B 1 19 ? -0.875 1.125 11.617 1 95.12 19 ASN B N 1
ATOM 1454 C CA . ASN B 1 19 ? 0.484 1.466 12.023 1 95.12 19 ASN B CA 1
ATOM 1455 C C . ASN B 1 19 ? 1.474 1.295 10.875 1 95.12 19 ASN B C 1
ATOM 1457 O O . ASN B 1 19 ? 1.655 0.187 10.359 1 95.12 19 ASN B O 1
ATOM 1461 N N . MET B 1 20 ? 2.123 2.324 10.508 1 96.56 20 MET B N 1
ATOM 1462 C CA . MET B 1 20 ? 2.967 2.297 9.32 1 96.56 20 MET B CA 1
ATOM 1463 C C . MET B 1 20 ? 4.438 2.189 9.695 1 96.56 20 MET B C 1
ATOM 1465 O O . MET B 1 20 ? 5.312 2.211 8.828 1 96.56 20 MET B O 1
ATOM 1469 N N . GLN B 1 21 ? 4.734 2.047 10.938 1 95.56 21 GLN B N 1
ATOM 1470 C CA . GLN B 1 21 ? 6.125 1.931 11.367 1 95.56 21 GLN B CA 1
ATOM 1471 C C . GLN B 1 21 ? 6.516 0.471 11.586 1 95.56 21 GLN B C 1
ATOM 1473 O O . GLN B 1 21 ? 7.688 0.112 11.461 1 95.56 21 GLN B O 1
ATOM 1478 N N . ASP B 1 22 ? 5.523 -0.353 11.859 1 94.06 22 ASP B N 1
ATOM 1479 C CA . ASP B 1 22 ? 5.797 -1.773 12.055 1 94.06 22 ASP B CA 1
ATOM 1480 C C . ASP B 1 22 ? 5.91 -2.502 10.719 1 94.06 22 ASP B C 1
ATOM 1482 O O . ASP B 1 22 ? 4.957 -2.529 9.938 1 94.06 22 ASP B O 1
ATOM 1486 N N . VAL B 1 23 ? 7.109 -3.068 10.477 1 95 23 VAL B N 1
ATOM 1487 C CA . VAL B 1 23 ? 7.324 -3.832 9.258 1 95 23 VAL B CA 1
ATOM 1488 C C . VAL B 1 23 ? 7.871 -5.215 9.594 1 95 23 VAL B C 1
ATOM 1490 O O . VAL B 1 23 ? 8.367 -5.438 10.703 1 95 23 VAL B O 1
ATOM 1493 N N . VAL B 1 24 ? 7.727 -6.102 8.68 1 94.62 24 VAL B N 1
ATOM 1494 C CA . VAL B 1 24 ? 8.273 -7.449 8.82 1 94.62 24 VAL B CA 1
ATOM 1495 C C . VAL B 1 24 ? 8.984 -7.848 7.523 1 94.62 24 VAL B C 1
ATOM 1497 O O . VAL B 1 24 ? 8.562 -7.469 6.434 1 94.62 24 VAL B O 1
ATOM 1500 N N . THR B 1 25 ? 10.047 -8.523 7.73 1 96.12 25 THR B N 1
ATOM 1501 C CA . THR B 1 25 ? 10.773 -9.07 6.594 1 96.12 25 THR B CA 1
ATOM 1502 C C . THR B 1 25 ? 10.258 -10.461 6.234 1 96.12 25 THR B C 1
ATOM 1504 O O . THR B 1 25 ? 10.117 -11.32 7.105 1 96.12 25 THR B O 1
ATOM 1507 N N . VAL B 1 26 ? 9.945 -10.602 5 1 96.69 26 VAL B N 1
ATOM 1508 C CA . VAL B 1 26 ? 9.5 -11.898 4.488 1 96.69 26 VAL B CA 1
ATOM 1509 C C . VAL B 1 26 ? 10.531 -12.445 3.506 1 96.69 26 VAL B C 1
ATOM 1511 O O . VAL B 1 26 ? 10.828 -11.812 2.486 1 96.69 26 VAL B O 1
ATOM 1514 N N . ASN B 1 27 ? 11.062 -13.547 3.814 1 97.19 27 ASN B N 1
ATOM 1515 C CA . ASN B 1 27 ? 11.961 -14.258 2.916 1 97.19 27 ASN B CA 1
ATOM 1516 C C . ASN B 1 27 ? 11.219 -15.289 2.07 1 97.19 27 ASN B C 1
ATOM 1518 O O . ASN B 1 27 ? 10.594 -16.203 2.609 1 97.19 27 ASN B O 1
ATOM 1522 N N . VAL B 1 28 ? 11.312 -15.125 0.81 1 97.75 28 VAL B N 1
ATOM 1523 C CA . VAL B 1 28 ? 10.477 -15.953 -0.064 1 97.75 28 VAL B CA 1
ATOM 1524 C C . VAL B 1 28 ? 11.367 -16.781 -0.989 1 97.75 28 VAL B C 1
ATOM 1526 O O . VAL B 1 28 ? 12.297 -16.25 -1.605 1 97.75 28 VAL B O 1
ATOM 1529 N N . GLY B 1 29 ? 11.07 -18.094 -1.097 1 97.19 29 GLY B N 1
ATOM 1530 C CA . GLY B 1 29 ? 11.734 -18.969 -2.049 1 97.19 29 GLY B CA 1
ATOM 1531 C C . GLY B 1 29 ? 12.867 -19.781 -1.435 1 97.19 29 GLY B C 1
ATOM 1532 O O . GLY B 1 29 ? 13.312 -19.484 -0.327 1 97.19 29 GLY B O 1
ATOM 1533 N N . SER B 1 30 ? 13.305 -20.766 -2.205 1 94.81 30 SER B N 1
ATOM 1534 C CA . SER B 1 30 ? 14.445 -21.562 -1.786 1 94.81 30 SER B CA 1
ATOM 1535 C C . SER B 1 30 ? 15.734 -20.75 -1.79 1 94.81 30 SER B C 1
ATOM 1537 O O . SER B 1 30 ? 16.609 -20.953 -0.938 1 94.81 30 SER B O 1
ATOM 1539 N N . LYS B 1 31 ? 15.922 -20.031 -2.768 1 95.81 31 LYS B N 1
ATOM 1540 C CA . LYS B 1 31 ? 16.875 -18.922 -2.721 1 95.81 31 LYS B CA 1
ATOM 1541 C C . LYS B 1 31 ? 16.203 -17.641 -2.236 1 95.81 31 LYS B C 1
ATOM 1543 O O . LYS B 1 31 ? 15.625 -16.891 -3.031 1 95.81 31 LYS B O 1
ATOM 1548 N N . PRO B 1 32 ? 16.328 -17.406 -1.033 1 93.88 32 PRO B N 1
ATOM 1549 C CA . PRO B 1 32 ? 15.453 -16.422 -0.398 1 93.88 32 PRO B CA 1
ATOM 1550 C C . PRO B 1 32 ? 15.617 -15.016 -0.989 1 93.88 32 PRO B C 1
ATOM 1552 O O . PRO B 1 32 ? 16.734 -14.523 -1.118 1 93.88 32 PRO B O 1
ATOM 1555 N N . GLU B 1 33 ? 14.523 -14.516 -1.41 1 97.19 33 GLU B N 1
ATOM 1556 C CA . GLU B 1 33 ? 14.406 -13.102 -1.755 1 97.19 33 GLU B CA 1
ATOM 1557 C C . GLU B 1 33 ? 13.672 -12.336 -0.661 1 97.19 33 GLU B C 1
ATOM 1559 O O . GLU B 1 33 ? 12.648 -12.789 -0.145 1 97.19 33 GLU B O 1
ATOM 1564 N N . LYS B 1 34 ? 14.203 -11.141 -0.397 1 96.75 34 LYS B N 1
ATOM 1565 C CA . LYS B 1 34 ? 13.711 -10.375 0.75 1 96.75 34 LYS B CA 1
ATOM 1566 C C . LYS B 1 34 ? 12.625 -9.391 0.331 1 96.75 34 LYS B C 1
ATOM 1568 O O . LYS B 1 34 ? 12.789 -8.664 -0.65 1 96.75 34 LYS B O 1
ATOM 1573 N N . TYR B 1 35 ? 11.539 -9.461 1.055 1 97.19 35 TYR B N 1
ATOM 1574 C CA . TYR B 1 35 ? 10.469 -8.477 0.952 1 97.19 35 TYR B CA 1
ATOM 1575 C C . TYR B 1 35 ? 10.164 -7.852 2.309 1 97.19 35 TYR B C 1
ATOM 1577 O O . TYR B 1 35 ? 10.078 -8.555 3.318 1 97.19 35 TYR B O 1
ATOM 1585 N N . ILE B 1 36 ? 10.062 -6.516 2.328 1 96.31 36 ILE B N 1
ATOM 1586 C CA . ILE B 1 36 ? 9.656 -5.812 3.537 1 96.31 36 ILE B CA 1
ATOM 1587 C C . ILE B 1 36 ? 8.227 -5.312 3.387 1 96.31 36 ILE B C 1
ATOM 1589 O O . ILE B 1 36 ? 7.895 -4.637 2.408 1 96.31 36 ILE B O 1
ATOM 1593 N N . VAL B 1 37 ? 7.418 -5.754 4.336 1 97.12 37 VAL B N 1
ATOM 1594 C CA . VAL B 1 37 ? 6.008 -5.402 4.219 1 97.12 37 VAL B CA 1
ATOM 1595 C C . VAL B 1 37 ? 5.516 -4.797 5.527 1 97.12 37 VAL B C 1
ATOM 1597 O O . VAL B 1 37 ? 6.074 -5.062 6.594 1 97.12 37 VAL B O 1
ATOM 1600 N N . HIS B 1 38 ? 4.527 -3.926 5.441 1 96.69 38 HIS B N 1
ATOM 1601 C CA . HIS B 1 38 ? 3.898 -3.357 6.629 1 96.69 38 HIS B CA 1
ATOM 1602 C C . HIS B 1 38 ? 3.021 -4.387 7.332 1 96.69 38 HIS B C 1
ATOM 1604 O O . HIS B 1 38 ? 2.082 -4.922 6.738 1 96.69 38 HIS B O 1
ATOM 1610 N N . SER B 1 39 ? 3.229 -4.527 8.617 1 95.12 39 SER B N 1
ATOM 1611 C CA . SER B 1 39 ? 2.57 -5.582 9.375 1 95.12 39 SER B CA 1
ATOM 1612 C C . SER B 1 39 ? 1.059 -5.383 9.406 1 95.12 39 SER B C 1
ATOM 1614 O O . SER B 1 39 ? 0.296 -6.328 9.211 1 95.12 39 SER B O 1
ATOM 1616 N N . GLY B 1 40 ? 0.681 -4.199 9.625 1 94.75 40 GLY B N 1
ATOM 1617 C CA . GLY B 1 40 ? -0.742 -3.914 9.719 1 94.75 40 GLY B CA 1
ATOM 1618 C C . GLY B 1 40 ? -1.485 -4.16 8.422 1 94.75 40 GLY B C 1
ATOM 1619 O O . GLY B 1 40 ? -2.6 -4.688 8.43 1 94.75 40 GLY B O 1
ATOM 1620 N N . ILE B 1 41 ? -0.867 -3.857 7.289 1 96.5 41 ILE B N 1
ATOM 1621 C CA . ILE B 1 41 ? -1.518 -3.975 5.988 1 96.5 41 ILE B CA 1
ATOM 1622 C C . ILE B 1 41 ? -1.651 -5.445 5.609 1 96.5 41 ILE B C 1
ATOM 1624 O O . ILE B 1 41 ? -2.736 -5.902 5.242 1 96.5 41 ILE B O 1
ATOM 1628 N N . ILE B 1 42 ? -0.594 -6.172 5.742 1 96.25 42 ILE B N 1
ATOM 1629 C CA . ILE B 1 42 ? -0.613 -7.555 5.273 1 96.25 42 ILE B CA 1
ATOM 1630 C C . ILE B 1 42 ? -1.466 -8.406 6.215 1 96.25 42 ILE B C 1
ATOM 1632 O O . ILE B 1 42 ? -2.129 -9.352 5.777 1 96.25 42 ILE B O 1
ATOM 1636 N N . SER B 1 43 ? -1.477 -8.07 7.52 1 94.5 43 SER B N 1
ATOM 1637 C CA . SER B 1 43 ? -2.291 -8.805 8.484 1 94.5 43 SER B CA 1
ATOM 1638 C C . SER B 1 43 ? -3.779 -8.578 8.234 1 94.5 43 SER B C 1
ATOM 1640 O O . SER B 1 43 ? -4.605 -9.438 8.555 1 94.5 43 SER B O 1
ATOM 1642 N N . ASN B 1 44 ? -4.078 -7.457 7.672 1 94.25 44 ASN B N 1
ATOM 1643 C CA . ASN B 1 44 ? -5.473 -7.133 7.41 1 94.25 44 ASN B CA 1
ATOM 1644 C C . ASN B 1 44 ? -6.023 -7.926 6.227 1 94.25 44 ASN B C 1
ATOM 1646 O O . ASN B 1 44 ? -7.234 -8.125 6.113 1 94.25 44 ASN B O 1
ATOM 1650 N N . THR B 1 45 ? -5.18 -8.406 5.359 1 93.94 45 THR B N 1
ATOM 1651 C CA . THR B 1 45 ? -5.648 -9.062 4.145 1 93.94 45 THR B CA 1
ATOM 1652 C C . THR B 1 45 ? -5.418 -10.562 4.219 1 93.94 45 THR B C 1
ATOM 1654 O O . THR B 1 45 ? -6.223 -11.352 3.711 1 93.94 45 THR B O 1
ATOM 1657 N N . SER B 1 46 ? -4.41 -10.977 4.918 1 96 46 SER B N 1
ATOM 1658 C CA . SER B 1 46 ? -3.994 -12.375 4.961 1 96 46 SER B CA 1
ATOM 1659 C C . SER B 1 46 ? -4.129 -12.945 6.367 1 96 46 SER B C 1
ATOM 1661 O O . SER B 1 46 ? -3.436 -12.516 7.289 1 96 46 SER B O 1
ATOM 1663 N N . LYS B 1 47 ? -4.926 -13.977 6.52 1 94.12 47 LYS B N 1
ATOM 1664 C CA . LYS B 1 47 ? -5.059 -14.641 7.812 1 94.12 47 LYS B CA 1
ATOM 1665 C C . LYS B 1 47 ? -3.762 -15.336 8.211 1 94.12 47 LYS B C 1
ATOM 1667 O O . LYS B 1 47 ? -3.441 -15.438 9.398 1 94.12 47 LYS B O 1
ATOM 1672 N N . PHE B 1 48 ? -3.104 -15.891 7.289 1 94.38 48 PHE B N 1
ATOM 1673 C CA . PHE B 1 48 ? -1.804 -16.5 7.551 1 94.38 48 PHE B CA 1
ATOM 1674 C C . PHE B 1 48 ? -0.875 -15.508 8.242 1 94.38 48 PHE B C 1
ATOM 1676 O O . PHE B 1 48 ? -0.345 -15.797 9.32 1 94.38 48 PHE B O 1
ATOM 1683 N N . PHE B 1 49 ? -0.732 -14.359 7.695 1 94.62 49 PHE B N 1
ATOM 1684 C CA . PHE B 1 49 ? 0.156 -13.352 8.266 1 94.62 49 PHE B CA 1
ATOM 1685 C C . PHE B 1 49 ? -0.421 -12.789 9.555 1 94.62 49 PHE B C 1
ATOM 1687 O O . PHE B 1 49 ? 0.324 -12.461 10.484 1 94.62 49 PHE B O 1
ATOM 1694 N N . ASN B 1 50 ? -1.72 -12.633 9.531 1 93.75 50 ASN B N 1
ATOM 1695 C CA . ASN B 1 50 ? -2.352 -12.188 10.773 1 93.75 50 ASN B CA 1
ATOM 1696 C C . ASN B 1 50 ? -2.004 -13.117 11.938 1 93.75 50 ASN B C 1
ATOM 1698 O O . ASN B 1 50 ? -1.701 -12.648 13.031 1 93.75 50 ASN B O 1
ATOM 1702 N N . ASN B 1 51 ? -2.027 -14.406 11.703 1 91 51 ASN B N 1
ATOM 1703 C CA . ASN B 1 51 ? -1.69 -15.391 12.727 1 91 51 ASN B CA 1
ATOM 1704 C C . ASN B 1 51 ? -0.204 -15.359 13.07 1 91 51 ASN B C 1
ATOM 1706 O O . ASN B 1 51 ? 0.167 -15.469 14.242 1 91 51 ASN B O 1
ATOM 1710 N N . CYS B 1 52 ? 0.625 -15.172 12.109 1 89.12 52 CYS B N 1
ATOM 1711 C CA . CYS B 1 52 ? 2.072 -15.156 12.297 1 89.12 52 CYS B CA 1
ATOM 1712 C C . CYS B 1 52 ? 2.498 -13.961 13.148 1 89.12 52 CYS B C 1
ATOM 1714 O O . CYS B 1 52 ? 3.48 -14.047 13.883 1 89.12 52 CYS B O 1
ATOM 1716 N N . LEU B 1 53 ? 1.773 -12.883 13.055 1 89.19 53 LEU B N 1
ATOM 1717 C CA . LEU B 1 53 ? 2.244 -11.633 13.641 1 89.19 53 LEU B CA 1
ATOM 1718 C C . LEU B 1 53 ? 1.518 -11.344 14.953 1 89.19 53 LEU B C 1
ATOM 1720 O O . LEU B 1 53 ? 1.794 -10.336 15.609 1 89.19 53 LEU B O 1
ATOM 172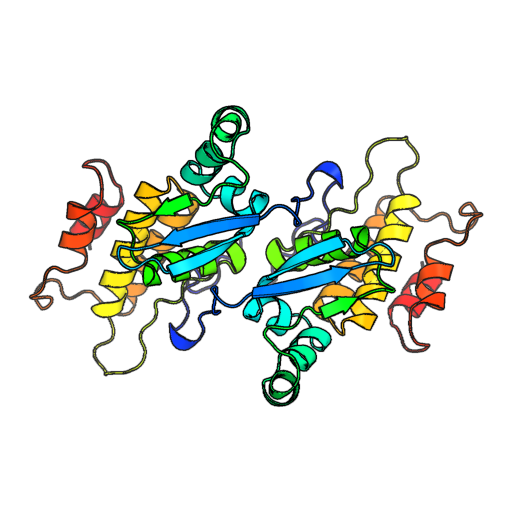4 N N . LYS B 1 54 ? 0.597 -12.031 15.453 1 79.75 54 LYS B N 1
ATOM 1725 C CA . LYS B 1 54 ? -0.015 -11.906 16.781 1 79.75 54 LYS B CA 1
ATOM 1726 C C . LYS B 1 54 ? 1.003 -12.172 17.875 1 79.75 54 LYS B C 1
ATOM 1728 O O . LYS B 1 54 ? 1.93 -12.961 17.703 1 79.75 54 LYS B O 1
ATOM 1733 N N . PRO B 1 55 ? 0.971 -11.117 18.938 1 66.38 55 PRO B N 1
ATOM 1734 C CA . PRO B 1 55 ? 1.899 -11.25 20.062 1 66.38 55 PRO B CA 1
ATOM 1735 C C . PRO B 1 55 ? 2.018 -12.688 20.562 1 66.38 55 PRO B C 1
ATOM 1737 O O . PRO B 1 55 ? 3.096 -13.109 20.984 1 66.38 55 PRO B O 1
ATOM 1740 N N . ALA B 1 56 ? 0.952 -13.266 20.984 1 54.78 56 ALA B N 1
ATOM 1741 C CA . ALA B 1 56 ? 1.134 -14.602 21.562 1 54.78 56 ALA B CA 1
ATOM 1742 C C . ALA B 1 56 ? 2.158 -15.398 20.766 1 54.78 56 ALA B C 1
ATOM 1744 O O . ALA B 1 56 ? 2.9 -16.203 21.328 1 54.78 56 ALA B O 1
ATOM 1745 N N . TRP B 1 57 ? 2.109 -15.305 19.609 1 47.62 57 TRP B N 1
ATOM 1746 C CA . TRP B 1 57 ? 3.098 -16.031 18.828 1 47.62 57 TRP B CA 1
ATOM 1747 C C . TRP B 1 57 ? 4.414 -15.273 18.75 1 47.62 57 TRP B C 1
ATOM 1749 O O . TRP B 1 57 ? 5.469 -15.859 18.5 1 47.62 57 TRP B O 1
ATOM 1759 N N . SER B 1 58 ? 4.355 -13.922 18.938 1 48.41 58 SER B N 1
ATOM 1760 C CA . SER B 1 58 ? 5.551 -13.102 18.828 1 48.41 58 SER B CA 1
ATOM 1761 C C . SER B 1 58 ? 6.445 -13.25 20.047 1 48.41 58 SER B C 1
ATOM 1763 O O . SER B 1 58 ? 7.535 -12.672 20.109 1 48.41 58 SER B O 1
ATOM 1765 N N . ALA B 1 59 ? 5.91 -13.375 21.266 1 44.91 59 ALA B N 1
ATOM 1766 C CA . ALA B 1 59 ? 6.887 -13.586 22.328 1 44.91 59 ALA B CA 1
ATOM 1767 C C . ALA B 1 59 ? 8.094 -14.375 21.828 1 44.91 59 ALA B C 1
ATOM 1769 O O . ALA B 1 59 ? 9.195 -14.242 22.359 1 44.91 59 ALA B O 1
ATOM 1770 N N . SER B 1 60 ? 7.836 -15.406 21.328 1 40.16 60 SER B N 1
ATOM 1771 C CA . SER B 1 60 ? 8.93 -16.281 20.906 1 40.16 60 SER B CA 1
ATOM 1772 C C . SER B 1 60 ? 9.641 -15.719 19.672 1 40.16 60 SER B C 1
ATOM 1774 O O . SER B 1 60 ? 10.711 -16.203 19.297 1 40.16 60 SER B O 1
ATOM 1776 N N . HIS B 1 61 ? 8.914 -15.102 18.641 1 43.03 61 HIS B N 1
ATOM 1777 C CA . HIS B 1 61 ? 9.633 -14.719 17.438 1 43.03 61 HIS B CA 1
ATOM 1778 C C . HIS B 1 61 ? 10.156 -13.289 17.531 1 43.03 61 HIS B C 1
ATOM 1780 O O . HIS B 1 61 ? 9.383 -12.359 17.766 1 43.03 61 HIS B O 1
ATOM 1786 N N . ALA B 1 62 ? 11.312 -12.906 18.156 1 41.19 62 ALA B N 1
ATOM 1787 C CA . ALA B 1 62 ? 12.133 -11.711 17.969 1 41.19 62 ALA B CA 1
ATOM 1788 C C . ALA B 1 62 ? 11.641 -10.891 16.781 1 41.19 62 ALA B C 1
ATOM 1790 O O . ALA B 1 62 ? 10.938 -11.406 15.906 1 41.19 62 ALA B O 1
ATOM 1791 N N . THR B 1 63 ? 11.773 -9.688 16.578 1 51.12 63 THR B N 1
ATOM 1792 C CA . THR B 1 63 ? 11.305 -8.906 15.445 1 51.12 63 THR B CA 1
ATOM 1793 C C . THR B 1 63 ? 11.391 -9.727 14.156 1 51.12 63 THR B C 1
ATOM 1795 O O . THR B 1 63 ? 12.438 -9.766 13.508 1 51.12 63 THR B O 1
ATOM 1798 N N . GLY B 1 64 ? 11.023 -11.031 14.117 1 65.38 64 GLY B N 1
ATOM 1799 C CA . GLY B 1 64 ? 11.43 -12.234 13.406 1 65.38 64 GLY B CA 1
ATOM 1800 C C . GLY B 1 64 ? 10.922 -12.289 11.984 1 65.38 64 GLY B C 1
ATOM 1801 O O . GLY B 1 64 ? 9.852 -11.75 11.68 1 65.38 64 GLY B O 1
ATOM 1802 N N . ASP B 1 65 ? 11.727 -12.508 11.055 1 87.44 65 ASP B N 1
ATOM 1803 C CA . ASP B 1 65 ? 11.5 -12.734 9.633 1 87.44 65 ASP B CA 1
ATOM 1804 C C . ASP B 1 65 ? 10.531 -13.891 9.406 1 87.44 65 ASP B C 1
ATOM 1806 O O . ASP B 1 65 ? 10.406 -14.781 10.242 1 87.44 65 ASP B O 1
ATOM 1810 N N . ILE B 1 66 ? 9.656 -13.758 8.609 1 93.81 66 ILE B N 1
ATOM 1811 C CA . ILE B 1 66 ? 8.789 -14.828 8.141 1 93.81 66 ILE B CA 1
ATOM 1812 C C . ILE B 1 66 ? 9.391 -15.477 6.891 1 93.81 66 ILE B C 1
ATOM 1814 O O . ILE B 1 66 ? 9.75 -14.781 5.938 1 93.81 66 ILE B O 1
ATOM 1818 N N . ASP B 1 67 ? 9.477 -16.828 6.949 1 94.75 67 ASP B N 1
ATOM 1819 C CA . ASP B 1 67 ? 10.086 -17.547 5.828 1 94.75 67 ASP B CA 1
ATOM 1820 C C . ASP B 1 67 ? 9.039 -18.328 5.039 1 94.75 67 ASP B C 1
ATOM 1822 O O . ASP B 1 67 ? 8.336 -19.172 5.59 1 94.75 67 ASP B O 1
ATOM 1826 N N . LEU B 1 68 ? 8.945 -18 3.795 1 96.12 68 LEU B N 1
ATOM 1827 C CA . LEU B 1 68 ? 8.125 -18.734 2.846 1 96.12 68 LEU B CA 1
ATOM 1828 C C . LEU B 1 68 ? 8.992 -19.469 1.824 1 96.12 68 LEU B C 1
ATOM 1830 O O . LEU B 1 68 ? 8.93 -19.172 0.629 1 96.12 68 LEU B O 1
ATOM 1834 N N . THR B 1 69 ? 9.602 -20.469 2.215 1 94.81 69 THR B N 1
ATOM 1835 C CA . THR B 1 69 ? 10.648 -21.141 1.449 1 94.81 69 THR B CA 1
ATOM 1836 C C . THR B 1 69 ? 10.062 -21.844 0.227 1 94.81 69 THR B C 1
ATOM 1838 O O . THR B 1 69 ? 10.727 -21.969 -0.803 1 94.81 69 THR B O 1
ATOM 1841 N N . ASP B 1 70 ? 8.836 -22.266 0.302 1 92.69 70 ASP B N 1
ATOM 1842 C CA . ASP B 1 70 ? 8.242 -23.078 -0.761 1 92.69 70 ASP B CA 1
ATOM 1843 C C . ASP B 1 70 ? 7.477 -22.203 -1.752 1 92.69 70 ASP B C 1
ATOM 1845 O O . ASP B 1 70 ? 6.938 -22.703 -2.74 1 92.69 70 ASP B O 1
ATOM 1849 N N . GLU B 1 71 ? 7.512 -20.953 -1.451 1 94.25 71 GLU B N 1
ATOM 1850 C CA . GLU B 1 71 ? 6.746 -20.062 -2.312 1 94.25 71 GLU B CA 1
ATOM 1851 C C . GLU B 1 71 ? 7.633 -19.422 -3.383 1 94.25 71 GLU B C 1
ATOM 1853 O O . GLU B 1 71 ? 8.852 -19.375 -3.225 1 94.25 71 GLU B O 1
ATOM 1858 N N . ASP B 1 72 ? 7.008 -19.031 -4.496 1 95 72 ASP B N 1
ATOM 1859 C CA . ASP B 1 72 ? 7.695 -18.359 -5.602 1 95 72 ASP B CA 1
ATOM 1860 C C . ASP B 1 72 ? 7.77 -16.859 -5.383 1 95 72 ASP B C 1
ATOM 1862 O O . ASP B 1 72 ? 6.738 -16.188 -5.262 1 95 72 ASP B O 1
ATOM 1866 N N . PRO B 1 73 ? 8.984 -16.328 -5.434 1 97.25 73 PRO B N 1
ATOM 1867 C CA . PRO B 1 73 ? 9.125 -14.883 -5.191 1 97.25 73 PRO B CA 1
ATOM 1868 C C . PRO B 1 73 ? 8.406 -14.039 -6.242 1 97.25 73 PRO B C 1
ATOM 1870 O O . PRO B 1 73 ? 7.918 -12.953 -5.934 1 97.25 73 PRO B O 1
ATOM 1873 N N . VAL B 1 74 ? 8.383 -14.453 -7.438 1 95.31 74 VAL B N 1
ATOM 1874 C CA . VAL B 1 74 ? 7.715 -13.711 -8.5 1 95.31 74 VAL B CA 1
ATOM 1875 C C . VAL B 1 74 ? 6.219 -13.609 -8.203 1 95.31 74 VAL B C 1
ATOM 1877 O O . VAL B 1 74 ? 5.629 -12.531 -8.297 1 95.31 74 VAL B O 1
ATOM 1880 N N . ILE B 1 75 ? 5.613 -14.703 -7.777 1 96.38 75 ILE B N 1
ATOM 1881 C CA . ILE B 1 75 ? 4.191 -14.742 -7.457 1 96.38 75 ILE B CA 1
ATOM 1882 C C . ILE B 1 75 ? 3.916 -13.883 -6.223 1 96.38 75 ILE B C 1
ATOM 1884 O O . ILE B 1 75 ? 2.91 -13.172 -6.168 1 96.38 75 ILE B O 1
ATOM 1888 N N . PHE B 1 76 ? 4.828 -13.945 -5.27 1 98.19 76 PHE B N 1
ATOM 1889 C CA . PHE B 1 76 ? 4.676 -13.117 -4.078 1 98.19 76 PHE B CA 1
ATOM 1890 C C . PHE B 1 76 ? 4.738 -11.633 -4.43 1 98.19 76 PHE B C 1
ATOM 1892 O O . PHE B 1 76 ? 4.023 -10.82 -3.844 1 98.19 76 PHE B O 1
ATOM 1899 N N . GLY B 1 77 ? 5.578 -11.32 -5.395 1 98.12 77 GLY B N 1
ATOM 1900 C CA . GLY B 1 77 ? 5.609 -9.953 -5.887 1 98.12 77 GLY B CA 1
ATOM 1901 C C . GLY B 1 77 ? 4.289 -9.5 -6.48 1 98.12 77 GLY B C 1
ATOM 1902 O O . GLY B 1 77 ? 3.855 -8.367 -6.258 1 98.12 77 GLY B O 1
ATOM 1903 N N . ILE B 1 78 ? 3.68 -10.344 -7.215 1 97.62 78 ILE B N 1
ATOM 1904 C CA . ILE B 1 78 ? 2.367 -10.047 -7.781 1 97.62 78 ILE B CA 1
ATOM 1905 C C . ILE B 1 78 ? 1.35 -9.867 -6.656 1 97.62 78 ILE B C 1
ATOM 1907 O O . ILE B 1 78 ? 0.535 -8.945 -6.688 1 97.62 78 ILE B O 1
ATOM 1911 N N . TYR B 1 79 ? 1.426 -10.758 -5.664 1 98.38 79 TYR B N 1
ATOM 1912 C CA . TYR B 1 79 ? 0.546 -10.68 -4.504 1 98.38 79 TYR B CA 1
ATOM 1913 C C . TYR B 1 79 ? 0.665 -9.32 -3.82 1 98.38 79 TYR B C 1
ATOM 1915 O O . TYR B 1 79 ? -0.344 -8.695 -3.482 1 98.38 79 TYR B O 1
ATOM 1923 N N . LEU B 1 80 ? 1.886 -8.844 -3.678 1 98.56 80 LEU B N 1
ATOM 1924 C CA . LEU B 1 80 ? 2.092 -7.562 -3.008 1 98.56 80 LEU B CA 1
ATOM 1925 C C . LEU B 1 80 ? 1.576 -6.41 -3.865 1 98.56 80 LEU B C 1
ATOM 1927 O O . LEU B 1 80 ? 1.084 -5.41 -3.338 1 98.56 80 LEU B O 1
ATOM 1931 N N . ASN B 1 81 ? 1.73 -6.52 -5.191 1 98.38 81 ASN B N 1
ATOM 1932 C CA . ASN B 1 81 ? 1.104 -5.52 -6.051 1 98.38 81 ASN B CA 1
ATOM 1933 C C . ASN B 1 81 ? -0.402 -5.445 -5.816 1 98.38 81 ASN B C 1
ATOM 1935 O O . ASN B 1 81 ? -0.982 -4.359 -5.828 1 98.38 81 ASN B O 1
ATOM 1939 N N . TRP B 1 82 ? -1.012 -6.598 -5.613 1 97.81 82 TRP B N 1
ATOM 1940 C CA . TRP B 1 82 ? -2.441 -6.633 -5.324 1 97.81 82 TRP B CA 1
ATOM 1941 C C . TRP B 1 82 ? -2.734 -6.039 -3.949 1 97.81 82 TRP B C 1
ATOM 1943 O O . TRP B 1 82 ? -3.68 -5.262 -3.789 1 97.81 82 TRP B O 1
ATOM 1953 N N . VAL B 1 83 ? -1.921 -6.363 -2.949 1 97.75 83 VAL B N 1
ATOM 1954 C CA . VAL B 1 83 ? -2.135 -5.914 -1.577 1 97.75 83 VAL B CA 1
ATOM 1955 C C . VAL B 1 83 ? -2.053 -4.391 -1.513 1 97.75 83 VAL B C 1
ATOM 1957 O O . VAL B 1 83 ? -2.908 -3.742 -0.906 1 97.75 83 VAL B O 1
ATOM 1960 N N . TYR B 1 84 ? -1.078 -3.867 -2.221 1 96.88 84 TYR B N 1
ATOM 1961 C CA . TYR B 1 84 ? -0.773 -2.455 -2.027 1 96.88 84 TYR B CA 1
ATOM 1962 C C . TYR B 1 84 ? -1.407 -1.604 -3.121 1 96.88 84 TYR B C 1
ATOM 1964 O O . TYR B 1 84 ? -1.749 -0.442 -2.893 1 96.88 84 TYR B O 1
ATOM 1972 N N . CYS B 1 85 ? -1.571 -2.123 -4.285 1 95.94 85 CYS B N 1
ATOM 1973 C CA . CYS B 1 85 ? -1.998 -1.307 -5.418 1 95.94 85 CYS B CA 1
ATOM 1974 C C . CYS B 1 85 ? -3.324 -1.804 -5.98 1 95.94 85 CYS B C 1
ATOM 1976 O O . CYS B 1 85 ? -3.898 -1.179 -6.871 1 95.94 85 CYS B O 1
ATOM 1978 N N . LYS B 1 86 ? -3.816 -2.891 -5.566 1 95.44 86 LYS B N 1
ATOM 1979 C CA . LYS B 1 86 ? -5.031 -3.529 -6.059 1 95.44 86 LYS B CA 1
ATOM 1980 C C . LYS B 1 86 ? -4.934 -3.814 -7.555 1 95.44 86 LYS B C 1
ATOM 1982 O O . LYS B 1 86 ? -5.914 -3.666 -8.289 1 95.44 86 LYS B O 1
ATOM 1987 N N . THR B 1 87 ? -3.721 -4.191 -7.957 1 96.44 87 THR B N 1
ATOM 1988 C CA . THR B 1 87 ? -3.49 -4.57 -9.344 1 96.44 87 THR B CA 1
ATOM 1989 C C . THR B 1 87 ? -2.887 -5.973 -9.43 1 96.44 87 THR B C 1
ATOM 1991 O O . THR B 1 87 ? -2.273 -6.449 -8.469 1 96.44 87 THR B O 1
ATOM 1994 N N . LEU B 1 88 ? -3.1 -6.625 -10.547 1 96.62 88 LEU B N 1
ATOM 1995 C CA . LEU B 1 88 ? -2.545 -7.934 -10.867 1 96.62 88 LEU B CA 1
ATOM 1996 C C . LEU B 1 88 ? -1.709 -7.875 -12.141 1 96.62 88 LEU B C 1
ATOM 1998 O O . LEU B 1 88 ? -2.24 -8.031 -13.242 1 96.62 88 LEU B O 1
ATOM 2002 N N . PRO B 1 89 ? -0.402 -7.676 -12.008 1 96.31 89 PRO B N 1
ATOM 2003 C CA . PRO B 1 89 ? 0.445 -7.641 -13.203 1 96.31 89 PRO B CA 1
ATOM 2004 C C . PRO B 1 89 ? 0.656 -9.023 -13.82 1 96.31 89 PRO B C 1
ATOM 2006 O O . PRO B 1 89 ? 1.674 -9.672 -13.555 1 96.31 89 PRO B O 1
ATOM 2009 N N . THR B 1 90 ? -0.236 -9.414 -14.648 1 93.31 90 THR B N 1
ATOM 2010 C CA . THR B 1 90 ? -0.218 -10.789 -15.133 1 93.31 90 THR B CA 1
ATOM 2011 C C . THR B 1 90 ? -0.333 -10.82 -16.656 1 93.31 90 THR B C 1
ATOM 2013 O O . THR B 1 90 ? -0.106 -11.859 -17.281 1 93.31 90 THR B O 1
ATOM 2016 N N . ILE B 1 91 ? -0.667 -9.695 -17.312 1 89.44 91 ILE B N 1
ATOM 2017 C CA . ILE B 1 91 ? -0.834 -9.664 -18.766 1 89.44 91 ILE B CA 1
ATOM 2018 C C . ILE B 1 91 ? 0.53 -9.758 -19.438 1 89.44 91 ILE B C 1
ATOM 2020 O O . ILE B 1 91 ? 1.407 -8.922 -19.203 1 89.44 91 ILE B O 1
ATOM 2024 N N . ILE B 1 92 ? 0.775 -10.742 -20.234 1 84.5 92 ILE B N 1
ATOM 2025 C CA . ILE B 1 92 ? 2.023 -10.93 -20.969 1 84.5 92 ILE B CA 1
ATOM 2026 C C . ILE B 1 92 ? 1.849 -10.469 -22.406 1 84.5 92 ILE B C 1
ATOM 2028 O O . ILE B 1 92 ? 1.021 -11.008 -23.156 1 84.5 92 ILE B O 1
ATOM 2032 N N . THR B 1 93 ? 2.295 -9.273 -22.891 1 73.62 93 THR B N 1
ATOM 2033 C CA . THR B 1 93 ? 2.086 -8.711 -24.219 1 73.62 93 THR B CA 1
ATOM 2034 C C . THR B 1 93 ? 3.117 -9.258 -25.203 1 73.62 93 THR B C 1
ATOM 2036 O O . THR B 1 93 ? 2.904 -9.219 -26.406 1 73.62 93 THR B O 1
ATOM 2039 N N . GLY B 1 94 ? 4.391 -9.672 -24.891 1 57.69 94 GLY B N 1
ATOM 2040 C CA . GLY B 1 94 ? 5.402 -9.883 -25.906 1 57.69 94 GLY B CA 1
ATOM 2041 C C . GLY B 1 94 ? 5.008 -10.938 -26.938 1 57.69 94 GLY B C 1
ATOM 2042 O O . GLY B 1 94 ? 4.992 -10.664 -28.141 1 57.69 94 GLY B O 1
ATOM 2043 N N . ASP B 1 95 ? 5.488 -12.211 -26.844 1 51.41 95 ASP B N 1
ATOM 2044 C CA . ASP B 1 95 ? 5.867 -13.117 -27.922 1 51.41 95 ASP B CA 1
ATOM 2045 C C . ASP B 1 95 ? 4.641 -13.555 -28.734 1 51.41 95 ASP B C 1
ATOM 2047 O O . ASP B 1 95 ? 4.734 -14.438 -29.578 1 51.41 95 ASP B O 1
ATOM 2051 N N . GLY B 1 96 ? 3.74 -12.914 -28.953 1 48.03 96 GLY B N 1
ATOM 2052 C CA . GLY B 1 96 ? 2.695 -13.43 -29.828 1 48.03 96 GLY B CA 1
ATOM 2053 C C . GLY B 1 96 ? 1.739 -14.367 -29.109 1 48.03 96 GLY B C 1
ATOM 2054 O O . GLY B 1 96 ? 0.709 -14.758 -29.672 1 48.03 96 GLY B O 1
ATOM 2055 N N . THR B 1 97 ? 2.236 -15.406 -28.391 1 48.31 97 THR B N 1
ATOM 2056 C CA . THR B 1 97 ? 1.338 -16.406 -27.812 1 48.31 97 THR B CA 1
ATOM 2057 C C . THR B 1 97 ? 0.695 -15.875 -26.531 1 48.31 97 THR B C 1
ATOM 2059 O O . THR B 1 97 ? 1.363 -15.742 -25.5 1 48.31 97 THR B O 1
ATOM 2062 N N . ASP B 1 98 ? -0.097 -14.922 -26.562 1 51.09 98 ASP B N 1
ATOM 2063 C CA . ASP B 1 98 ? -1.035 -14.406 -25.562 1 51.09 98 ASP B CA 1
ATOM 2064 C C . ASP B 1 98 ? -1.7 -15.539 -24.797 1 51.09 98 ASP B C 1
ATOM 2066 O O . ASP B 1 98 ? -2.094 -16.547 -25.375 1 51.09 98 ASP B O 1
ATOM 2070 N N . GLY B 1 99 ? -1.51 -15.82 -23.562 1 58.25 99 GLY B N 1
ATOM 2071 C CA . GLY B 1 99 ? -2.506 -16.688 -22.953 1 58.25 99 GLY B CA 1
ATOM 2072 C C . GLY B 1 99 ? -1.912 -17.703 -22 1 58.25 99 GLY B C 1
ATOM 2073 O O . GLY B 1 99 ? -2.215 -17.672 -20.797 1 58.25 99 GLY B O 1
ATOM 2074 N N . PRO B 1 100 ? -0.975 -18.609 -22.641 1 61.28 100 PRO B N 1
ATOM 2075 C CA . PRO B 1 100 ? -0.656 -19.734 -21.766 1 61.28 100 PRO B CA 1
ATOM 2076 C C . PRO B 1 100 ? 0.122 -19.312 -20.516 1 61.28 100 PRO B C 1
ATOM 2078 O O . PRO B 1 100 ? -0.173 -19.766 -19.422 1 61.28 100 PRO B O 1
ATOM 2081 N N . GLY B 1 101 ? 0.973 -18.25 -20.75 1 78.5 101 GLY B N 1
ATOM 2082 C CA . GLY B 1 101 ? 1.795 -17.828 -19.625 1 78.5 101 GLY B CA 1
ATOM 2083 C C . GLY B 1 101 ? 1.01 -17.109 -18.547 1 78.5 101 GLY B C 1
ATOM 2084 O O . GLY B 1 101 ? 1.261 -17.297 -17.344 1 78.5 101 GLY B O 1
ATOM 2085 N N . GLU B 1 102 ? -0.003 -16.469 -19 1 85.12 102 GLU B N 1
ATOM 2086 C CA . GLU B 1 102 ? -0.802 -15.719 -18.031 1 85.12 102 GLU B CA 1
ATOM 2087 C C . GLU B 1 102 ? -1.669 -16.656 -17.188 1 85.12 102 GLU B C 1
ATOM 2089 O O . GLU B 1 102 ? -1.847 -16.438 -15.992 1 85.12 102 GLU B O 1
ATOM 2094 N N . TYR B 1 103 ? -2.131 -17.688 -17.844 1 82.81 103 TYR B N 1
ATOM 2095 C CA . TYR B 1 103 ? -2.98 -18.625 -17.125 1 82.81 103 TYR B CA 1
ATOM 2096 C C . TYR B 1 103 ? -2.199 -19.344 -16.031 1 82.81 103 TYR B C 1
ATOM 2098 O O . TYR B 1 103 ? -2.713 -19.578 -14.938 1 82.81 103 TYR B O 1
ATOM 2106 N N . ASP B 1 104 ? -1.009 -19.688 -16.359 1 84.06 104 ASP B N 1
ATOM 2107 C CA . ASP B 1 104 ? -0.155 -20.328 -15.367 1 84.06 104 ASP B CA 1
ATOM 2108 C C . ASP B 1 104 ? 0.102 -19.391 -14.188 1 84.06 104 ASP B C 1
ATOM 2110 O O . ASP B 1 104 ? 0.016 -19.812 -13.031 1 84.06 104 ASP B O 1
ATOM 2114 N N . THR B 1 105 ? 0.365 -18.172 -14.523 1 89.5 105 THR B N 1
ATOM 2115 C CA . THR B 1 105 ? 0.647 -17.172 -13.492 1 89.5 105 THR B CA 1
ATOM 2116 C C . THR B 1 105 ? -0.566 -16.984 -12.586 1 89.5 105 THR B C 1
ATOM 2118 O O . THR B 1 105 ? -0.44 -16.984 -11.359 1 89.5 105 THR B O 1
ATOM 2121 N N . LEU B 1 106 ? -1.684 -16.859 -13.18 1 89.12 106 LEU B N 1
ATOM 2122 C CA . LEU B 1 106 ? -2.91 -16.672 -12.414 1 89.12 106 LEU B CA 1
ATOM 2123 C C . LEU B 1 106 ? -3.219 -17.891 -11.562 1 89.12 106 LEU B C 1
ATOM 2125 O O . LEU B 1 106 ? -3.668 -17.766 -10.414 1 89.12 106 LEU B O 1
ATOM 2129 N N . SER B 1 107 ? -2.988 -19.031 -12.078 1 86.88 107 SER B N 1
ATOM 2130 C CA . SER B 1 107 ? -3.191 -20.25 -11.312 1 86.88 107 SER B CA 1
ATOM 2131 C C . SER B 1 107 ? -2.268 -20.297 -10.094 1 86.88 107 SER B C 1
ATOM 2133 O O . SER B 1 107 ? -2.699 -20.641 -8.992 1 86.88 107 SER B O 1
ATOM 2135 N N . GLU B 1 108 ? -1.062 -19.969 -10.312 1 90.75 108 GLU B N 1
ATOM 2136 C CA . GLU B 1 108 ? -0.101 -19.938 -9.219 1 90.75 108 GLU B CA 1
ATOM 2137 C C . GLU B 1 108 ? -0.492 -18.906 -8.164 1 90.75 108 GLU B C 1
ATOM 2139 O O . GLU B 1 108 ? -0.307 -19.125 -6.969 1 90.75 108 GLU B O 1
ATOM 2144 N N . CYS B 1 109 ? -0.981 -17.828 -8.625 1 94.75 109 CYS B N 1
ATOM 2145 C CA . CYS B 1 109 ? -1.48 -16.812 -7.703 1 94.75 109 CYS B CA 1
ATOM 2146 C C . CYS B 1 109 ? -2.619 -17.359 -6.852 1 94.75 109 CYS B C 1
ATOM 2148 O O . CYS B 1 109 ? -2.678 -17.109 -5.648 1 94.75 109 CYS B O 1
ATOM 2150 N N . TYR B 1 110 ? -3.479 -18.062 -7.504 1 91.06 110 TYR B N 1
ATOM 2151 C CA . TYR B 1 110 ? -4.598 -18.625 -6.762 1 91.06 110 TYR B CA 1
ATOM 2152 C C . TYR B 1 110 ? -4.109 -19.578 -5.684 1 91.06 110 TYR B C 1
ATOM 2154 O O . TYR B 1 110 ? -4.594 -19.547 -4.551 1 91.06 110 TYR B O 1
ATOM 2162 N N . VAL B 1 111 ? -3.191 -20.422 -6.035 1 90.62 111 VAL B N 1
ATOM 2163 C CA . VAL B 1 111 ? -2.625 -21.359 -5.09 1 90.62 111 VAL B CA 1
ATOM 2164 C C . VAL B 1 111 ? -1.996 -20.609 -3.916 1 90.62 111 VAL B C 1
ATOM 2166 O O . VAL B 1 111 ? -2.156 -21.016 -2.76 1 90.62 111 VAL B O 1
ATOM 2169 N N . MET B 1 112 ? -1.347 -19.578 -4.199 1 93.81 112 MET B N 1
ATOM 2170 C CA . MET B 1 112 ? -0.767 -18.766 -3.137 1 93.81 112 MET B CA 1
ATOM 2171 C C . MET B 1 112 ? -1.856 -18.188 -2.238 1 93.81 112 MET B C 1
ATOM 2173 O O . MET B 1 112 ? -1.713 -18.172 -1.014 1 93.81 112 MET B O 1
ATOM 2177 N N . GLY B 1 113 ? -2.855 -17.719 -2.879 1 94.75 113 GLY B N 1
ATOM 2178 C CA . GLY B 1 113 ? -3.975 -17.219 -2.094 1 94.75 113 GLY B CA 1
ATOM 2179 C C . GLY B 1 113 ? -4.527 -18.25 -1.127 1 94.75 113 GLY B C 1
ATOM 2180 O O . GLY B 1 113 ? -4.93 -17.922 -0.012 1 94.75 113 GLY B O 1
ATOM 2181 N N . GLU B 1 114 ? -4.535 -19.453 -1.579 1 90.31 114 GLU B N 1
ATOM 2182 C CA . GLU B 1 114 ? -4.965 -20.547 -0.716 1 90.31 114 GLU B CA 1
ATOM 2183 C C . GLU B 1 114 ? -4.02 -20.719 0.47 1 90.31 114 GLU B C 1
ATOM 2185 O O . GLU B 1 114 ? -4.465 -20.844 1.612 1 90.31 114 GLU B O 1
ATOM 2190 N N . ARG B 1 115 ? -2.816 -20.672 0.216 1 91.38 115 ARG B N 1
ATOM 2191 C CA . ARG B 1 115 ? -1.807 -20.891 1.248 1 91.38 115 ARG B CA 1
ATOM 2192 C C . ARG B 1 115 ? -1.783 -19.734 2.242 1 91.38 115 ARG B C 1
ATOM 2194 O O . ARG B 1 115 ? -1.546 -19.953 3.436 1 91.38 115 ARG B O 1
ATOM 2201 N N . LEU B 1 116 ? -2.045 -18.594 1.753 1 95.06 116 LEU B N 1
ATOM 2202 C CA . LEU B 1 116 ? -2.014 -17.406 2.602 1 95.06 116 LEU B CA 1
ATOM 2203 C C . LEU B 1 116 ? -3.387 -17.125 3.203 1 95.06 116 LEU B C 1
ATOM 2205 O O . LEU B 1 116 ? -3.564 -16.156 3.934 1 95.06 116 LEU B O 1
ATOM 2209 N N . PHE B 1 117 ? -4.305 -17.906 2.908 1 93.12 117 PHE B N 1
ATOM 2210 C CA . PHE B 1 117 ? -5.668 -17.797 3.412 1 93.12 117 PHE B CA 1
ATOM 2211 C C . PHE B 1 117 ? -6.25 -16.422 3.127 1 93.12 117 PHE B C 1
ATOM 2213 O O . PHE B 1 117 ? -6.863 -15.805 4 1 93.12 117 PHE B O 1
ATOM 2220 N N . ASP B 1 118 ? -5.988 -15.93 1.94 1 95.44 118 ASP B N 1
ATOM 2221 C CA . ASP B 1 118 ? -6.535 -14.641 1.52 1 95.44 118 ASP B CA 1
ATOM 2222 C C . ASP B 1 118 ? -7.668 -14.828 0.515 1 95.44 118 ASP B C 1
ATOM 2224 O O . ASP B 1 118 ? -7.43 -14.922 -0.691 1 95.44 118 ASP B O 1
ATOM 2228 N N . ILE B 1 119 ? -8.828 -14.711 1.037 1 91.44 119 ILE B N 1
ATOM 2229 C CA . ILE B 1 119 ? -10.016 -15.039 0.257 1 91.44 119 ILE B CA 1
ATOM 2230 C C . ILE B 1 119 ? -10.25 -13.969 -0.807 1 91.44 119 ILE B C 1
ATOM 2232 O O . ILE B 1 119 ? -10.555 -14.281 -1.958 1 91.44 119 ILE B O 1
ATOM 2236 N N . ASP B 1 120 ? -10.141 -12.719 -0.416 1 94.25 120 ASP B N 1
ATOM 2237 C CA . ASP B 1 120 ? -10.359 -11.633 -1.368 1 94.25 120 ASP B CA 1
ATOM 2238 C C . ASP B 1 120 ? -9.383 -11.719 -2.537 1 94.25 120 ASP B C 1
ATOM 2240 O O . ASP B 1 120 ? -9.766 -11.492 -3.689 1 94.25 120 ASP B O 1
ATOM 2244 N N . PHE B 1 121 ? -8.211 -12.016 -2.215 1 95.94 121 PHE B N 1
ATOM 2245 C CA . PHE B 1 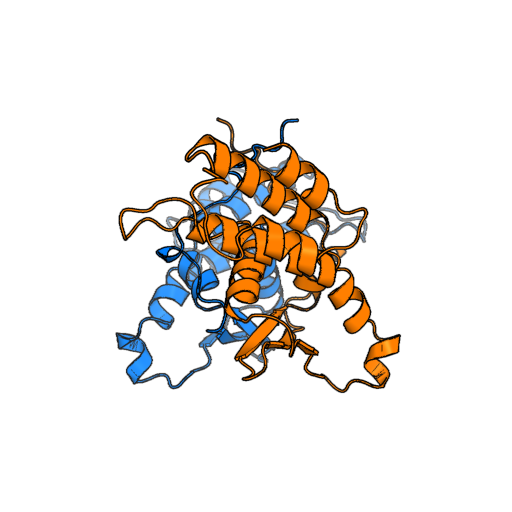121 ? -7.219 -12.18 -3.268 1 95.94 121 PHE B CA 1
ATOM 2246 C C . PHE B 1 121 ? -7.605 -13.32 -4.203 1 95.94 121 PHE B C 1
ATOM 2248 O O . PHE B 1 121 ? -7.59 -13.164 -5.422 1 95.94 121 PHE B O 1
ATOM 2255 N N . LYS B 1 122 ? -7.957 -14.453 -3.646 1 92.19 122 LYS B N 1
ATOM 2256 C CA . LYS B 1 122 ? -8.375 -15.609 -4.438 1 92.19 122 LYS B CA 1
ATOM 2257 C C . LYS B 1 122 ? -9.523 -15.242 -5.375 1 92.19 122 LYS B C 1
ATOM 2259 O O . LYS B 1 122 ? -9.5 -15.594 -6.559 1 92.19 122 LYS B O 1
ATOM 2264 N N . ASN B 1 123 ? -10.391 -14.562 -4.824 1 90.94 123 ASN B N 1
ATOM 2265 C CA . ASN B 1 123 ? -11.555 -14.18 -5.613 1 90.94 123 ASN B CA 1
ATOM 2266 C C . ASN B 1 123 ? -11.172 -13.258 -6.766 1 90.94 123 ASN B C 1
ATOM 2268 O O . ASN B 1 123 ? -11.617 -13.445 -7.898 1 90.94 123 ASN B O 1
ATOM 2272 N N . ASP B 1 124 ? -10.383 -12.281 -6.441 1 94.25 124 ASP B N 1
ATOM 2273 C CA . ASP B 1 124 ? -9.969 -11.352 -7.484 1 94.25 124 ASP B CA 1
ATOM 2274 C C . ASP B 1 124 ? -9.148 -12.055 -8.562 1 94.25 124 ASP B C 1
ATOM 2276 O O . ASP B 1 124 ? -9.266 -11.742 -9.742 1 94.25 124 ASP B O 1
ATOM 2280 N N . VAL B 1 125 ? -8.336 -12.992 -8.172 1 92.5 125 VAL B N 1
ATOM 2281 C CA . VAL B 1 125 ? -7.539 -13.758 -9.117 1 92.5 125 VAL B CA 1
ATOM 2282 C C . VAL B 1 125 ? -8.461 -14.602 -10.008 1 92.5 125 VAL B C 1
ATOM 2284 O O . VAL B 1 125 ? -8.242 -14.703 -11.211 1 92.5 125 VAL B O 1
ATOM 2287 N N . MET B 1 126 ? -9.414 -15.203 -9.375 1 87.06 126 MET B N 1
ATOM 2288 C CA . MET B 1 126 ? -10.375 -16 -10.133 1 87.06 126 MET B CA 1
ATOM 2289 C C . MET B 1 126 ? -11.094 -15.148 -11.172 1 87.06 126 MET B C 1
ATOM 2291 O O . MET B 1 126 ? -11.25 -15.562 -12.32 1 87.06 126 MET B O 1
ATOM 2295 N N . ASP B 1 127 ? -11.531 -14.031 -10.766 1 88.5 127 ASP B N 1
ATOM 2296 C CA . ASP B 1 127 ? -12.18 -13.109 -11.695 1 88.5 127 ASP B CA 1
ATOM 2297 C C . ASP B 1 127 ? -11.242 -12.734 -12.836 1 88.5 127 ASP B C 1
ATOM 2299 O O . ASP B 1 127 ? -11.656 -12.672 -13.992 1 88.5 127 ASP B O 1
ATOM 2303 N N . ALA B 1 128 ? -10.062 -12.492 -12.523 1 89.62 128 ALA B N 1
ATOM 2304 C CA . ALA B 1 128 ? -9.062 -12.156 -13.531 1 89.62 128 ALA B CA 1
ATOM 2305 C C . ALA B 1 128 ? -8.844 -13.312 -14.5 1 89.62 128 ALA B C 1
ATOM 2307 O O . ALA B 1 128 ? -8.664 -13.102 -15.703 1 89.62 128 ALA B O 1
ATOM 2308 N N . PHE B 1 129 ? -8.82 -14.477 -13.914 1 84.88 129 PHE B N 1
ATOM 2309 C CA . PHE B 1 129 ? -8.648 -15.68 -14.719 1 84.88 129 PHE B CA 1
ATOM 2310 C C . PHE B 1 129 ? -9.773 -15.82 -15.734 1 84.88 129 PHE B C 1
ATOM 2312 O O . PHE B 1 129 ? -9.523 -16.078 -16.906 1 84.88 129 PHE B O 1
ATOM 2319 N N . VAL B 1 130 ? -10.945 -15.656 -15.281 1 82.06 130 VAL B N 1
ATOM 2320 C CA . VAL B 1 130 ? -12.117 -15.773 -16.141 1 82.06 130 VAL B CA 1
ATOM 2321 C C . VAL B 1 130 ? -12.055 -14.711 -17.234 1 82.06 130 VAL B C 1
ATOM 2323 O O . VAL B 1 130 ? -12.32 -15.008 -18.406 1 82.06 130 VAL B O 1
ATOM 2326 N N . GLU B 1 131 ? -11.719 -13.562 -16.875 1 84 131 GLU B N 1
ATOM 2327 C CA . GLU B 1 131 ? -11.609 -12.484 -17.844 1 84 131 GLU B CA 1
ATOM 2328 C C . GLU B 1 131 ? -10.539 -12.797 -18.891 1 84 131 GLU B C 1
ATOM 2330 O O . GLU B 1 131 ? -10.727 -12.531 -20.078 1 84 131 GLU B O 1
ATOM 2335 N N . ALA B 1 132 ? -9.422 -13.266 -18.438 1 81.81 132 ALA B N 1
ATOM 2336 C CA . ALA B 1 132 ? -8.336 -13.633 -19.344 1 81.81 132 ALA B CA 1
ATOM 2337 C C . ALA B 1 132 ? -8.781 -14.703 -20.344 1 81.81 132 ALA B C 1
ATOM 2339 O O . ALA B 1 132 ? -8.422 -14.656 -21.516 1 81.81 132 ALA B O 1
ATOM 2340 N N . MET B 1 133 ? -9.562 -15.602 -19.891 1 77.31 133 MET B N 1
ATOM 2341 C CA . MET B 1 133 ? -10.047 -16.688 -20.734 1 77.31 133 MET B CA 1
ATOM 2342 C C . MET B 1 133 ? -11.023 -16.172 -21.797 1 77.31 133 MET B C 1
ATOM 2344 O O . MET B 1 133 ? -11.094 -16.719 -22.891 1 77.31 133 MET B O 1
ATOM 2348 N N . HIS B 1 134 ? -11.75 -15.234 -21.422 1 76.62 134 HIS B N 1
ATOM 2349 C CA . HIS B 1 134 ? -12.688 -14.648 -22.375 1 76.62 134 HIS B CA 1
ATOM 2350 C C . HIS B 1 134 ? -11.961 -13.875 -23.469 1 76.62 134 HIS B C 1
ATOM 2352 O O . HIS B 1 134 ? -12.422 -13.836 -24.609 1 76.62 134 HIS B O 1
ATOM 2358 N N . ARG B 1 135 ? -10.93 -13.336 -23.141 1 74.56 135 ARG B N 1
ATOM 2359 C CA . ARG B 1 135 ? -10.164 -12.578 -24.125 1 74.56 135 ARG B CA 1
ATOM 2360 C C . ARG B 1 135 ? -9.383 -13.516 -25.047 1 74.56 135 ARG B C 1
ATOM 2362 O O . ARG B 1 135 ? -9.273 -13.266 -26.25 1 74.56 135 ARG B O 1
ATOM 2369 N N . HIS B 1 136 ? -8.789 -14.453 -24.406 1 71.5 136 HIS B N 1
ATOM 2370 C CA . HIS B 1 136 ? -8.07 -15.484 -25.156 1 71.5 136 HIS B CA 1
ATOM 2371 C C . HIS B 1 136 ? -8.484 -16.875 -24.703 1 71.5 136 HIS B C 1
ATOM 2373 O O . HIS B 1 136 ? -8.016 -17.375 -23.672 1 71.5 136 HIS B O 1
ATOM 2379 N N . PRO B 1 137 ? -9.438 -17.375 -25.453 1 62.88 137 PRO B N 1
ATOM 2380 C CA . PRO B 1 137 ? -9.93 -18.672 -25 1 62.88 137 PRO B CA 1
ATOM 2381 C C . PRO B 1 137 ? -8.812 -19.703 -24.844 1 62.88 137 PRO B C 1
ATOM 2383 O O . PRO B 1 137 ? -7.871 -19.719 -25.641 1 62.88 137 PRO B O 1
ATOM 2386 N N . PHE B 1 138 ? -8.766 -20.156 -23.656 1 59.38 138 PHE B N 1
ATOM 2387 C CA . PHE B 1 138 ? -7.836 -21.219 -23.297 1 59.38 138 PHE B CA 1
ATOM 2388 C C . PHE B 1 138 ? -8.102 -22.469 -24.125 1 59.38 138 PHE B C 1
ATOM 2390 O O . PHE B 1 138 ? -9.242 -22.906 -24.234 1 59.38 138 PHE B O 1
ATOM 2397 N N . ASP B 1 139 ? -7.211 -22.672 -25.078 1 57.25 139 ASP B N 1
ATOM 2398 C CA . ASP B 1 139 ? -7.336 -23.953 -25.766 1 57.25 139 ASP B CA 1
ATOM 2399 C C . ASP B 1 139 ? -6.672 -25.078 -24.969 1 57.25 139 ASP B C 1
ATOM 2401 O O . ASP B 1 139 ? -5.449 -25.203 -24.984 1 57.25 139 ASP B O 1
ATOM 2405 N N . CYS B 1 140 ? -7.414 -25.703 -24.047 1 52.12 140 CYS B N 1
ATOM 2406 C CA . CYS B 1 140 ? -6.91 -26.812 -23.25 1 52.12 140 CYS B CA 1
ATOM 2407 C C . CYS B 1 140 ? -6.199 -27.844 -24.109 1 52.12 140 CYS B C 1
ATOM 2409 O O . CYS B 1 140 ? -5.328 -28.578 -23.641 1 52.12 140 CYS B O 1
ATOM 2411 N N . HIS B 1 141 ? -6.715 -28.125 -25.281 1 48.16 141 HIS B N 1
ATOM 2412 C CA . HIS B 1 141 ? -6.09 -29.125 -26.141 1 48.16 141 HIS B CA 1
ATOM 2413 C C . HIS B 1 141 ? -4.684 -28.688 -26.547 1 48.16 141 HIS B C 1
ATOM 2415 O O . HIS B 1 141 ? -3.824 -29.531 -26.812 1 48.16 141 HIS B O 1
ATOM 2421 N N . ARG B 1 142 ? -4.629 -27.562 -26.828 1 46.91 142 ARG B N 1
ATOM 2422 C CA . ARG B 1 142 ? -3.332 -27.125 -27.344 1 46.91 142 ARG B CA 1
ATOM 2423 C C . ARG B 1 142 ? -2.328 -26.953 -26.203 1 46.91 142 ARG B C 1
ATOM 2425 O O . ARG B 1 142 ? -1.134 -26.75 -26.453 1 46.91 142 ARG B O 1
ATOM 2432 N N . SER B 1 143 ? -2.957 -26.766 -25 1 48.5 143 SER B N 1
ATOM 2433 C CA . SER B 1 143 ? -1.95 -26.562 -23.969 1 48.5 143 SER B CA 1
ATOM 2434 C C . SER B 1 143 ? -1.292 -27.875 -23.547 1 48.5 143 SER B C 1
ATOM 2436 O O . SER B 1 143 ? -1.95 -28.75 -23 1 48.5 143 SER B O 1
ATOM 2438 N N . SER B 1 144 ? -0.54 -28.453 -24.422 1 45.12 144 SER B N 1
ATOM 2439 C CA . SER B 1 144 ? 0.281 -29.625 -24.141 1 45.12 144 SER B CA 1
ATOM 2440 C C . SER B 1 144 ? 0.622 -29.703 -22.656 1 45.12 144 SER B C 1
ATOM 2442 O O . SER B 1 144 ? 0.962 -30.781 -22.156 1 45.12 144 SER B O 1
ATOM 2444 N N . ARG B 1 145 ? 1.31 -28.672 -22.078 1 46.75 145 ARG B N 1
ATOM 2445 C CA . ARG B 1 145 ? 2.16 -28.656 -20.891 1 46.75 145 ARG B CA 1
ATOM 2446 C C . ARG B 1 145 ? 1.322 -28.594 -19.609 1 46.75 145 ARG B C 1
ATOM 2448 O O . ARG B 1 145 ? 0.16 -28.188 -19.641 1 46.75 145 ARG B O 1
ATOM 2455 N N . THR B 1 146 ? 1.846 -29.125 -18.375 1 56.81 146 THR B N 1
ATOM 2456 C CA . THR B 1 146 ? 1.489 -28.953 -16.969 1 56.81 146 THR B CA 1
ATOM 2457 C C . THR B 1 146 ? 0.918 -27.562 -16.734 1 56.81 146 THR B C 1
ATOM 2459 O O . THR B 1 146 ? 1.641 -26.562 -16.828 1 56.81 146 THR B O 1
ATOM 2462 N N . GLY B 1 147 ? -0.191 -27.297 -17.406 1 67.56 147 GLY B N 1
ATOM 2463 C CA . GLY B 1 147 ? -0.923 -26.062 -17.594 1 67.56 147 GLY B CA 1
ATOM 2464 C C . GLY B 1 147 ? -1.643 -25.594 -16.344 1 67.56 147 GLY B C 1
ATOM 2465 O O . GLY B 1 147 ? -1.31 -26.016 -15.242 1 67.56 147 GLY B O 1
ATOM 2466 N N . PRO B 1 148 ? -2.52 -24.609 -16.438 1 72.12 148 PRO B N 1
ATOM 2467 C CA . PRO B 1 148 ? -3.285 -24.047 -15.328 1 72.12 148 PRO B CA 1
ATOM 2468 C C . PRO B 1 148 ? -4.035 -25.109 -14.523 1 72.12 148 PRO B C 1
ATOM 2470 O O . PRO B 1 148 ? -4.184 -24.984 -13.305 1 72.12 148 PRO B O 1
ATOM 2473 N N . VAL B 1 149 ? -4.359 -26.188 -15.188 1 72.94 149 VAL B N 1
ATOM 2474 C CA . VAL B 1 149 ? -5.113 -27.234 -14.508 1 72.94 149 VAL B CA 1
ATOM 2475 C C . VAL B 1 149 ? -4.207 -27.953 -13.508 1 72.94 149 VAL B C 1
ATOM 2477 O O . VAL B 1 149 ? -4.586 -28.156 -12.352 1 72.94 149 VAL B O 1
ATOM 2480 N N . ASP B 1 150 ? -3.049 -28.328 -13.914 1 77.44 150 ASP B N 1
ATOM 2481 C CA . ASP B 1 150 ? -2.098 -29 -13.039 1 77.44 150 ASP B CA 1
ATOM 2482 C C . ASP B 1 150 ? -1.701 -28.125 -11.859 1 77.44 150 ASP B C 1
ATOM 2484 O O . ASP B 1 150 ? -1.544 -28.609 -10.742 1 77.44 150 ASP B O 1
ATOM 2488 N N . ILE B 1 151 ? -1.565 -26.906 -12.117 1 76.44 151 ILE B N 1
ATOM 2489 C CA . ILE B 1 151 ? -1.169 -25.969 -11.07 1 76.44 151 ILE B CA 1
ATOM 2490 C C . ILE B 1 151 ? -2.268 -25.891 -10.016 1 76.44 151 ILE B C 1
ATOM 2492 O O . ILE B 1 151 ? -1.997 -26 -8.812 1 76.44 151 ILE B O 1
ATOM 2496 N N . ILE B 1 152 ? -3.447 -25.781 -10.445 1 77 152 ILE B N 1
ATOM 2497 C CA . ILE B 1 152 ? -4.562 -25.625 -9.516 1 77 152 ILE B CA 1
ATOM 2498 C C . ILE B 1 152 ? -4.785 -26.922 -8.742 1 77 152 ILE B C 1
ATOM 2500 O O . ILE B 1 152 ? -4.91 -26.906 -7.52 1 77 152 ILE B O 1
ATOM 2504 N N . TYR B 1 153 ? -4.766 -28 -9.492 1 74.31 153 TYR B N 1
ATOM 2505 C CA . TYR B 1 153 ? -5.027 -29.266 -8.828 1 74.31 153 TYR B CA 1
ATOM 2506 C C . TYR B 1 153 ? -3.883 -29.656 -7.902 1 74.31 153 TYR B C 1
ATOM 2508 O O . TYR B 1 153 ? -4.102 -30.266 -6.855 1 74.31 153 TYR B O 1
ATOM 2516 N N . GLY B 1 154 ? -2.723 -29.344 -8.297 1 78 154 GLY B N 1
ATOM 2517 C CA . GLY B 1 154 ? -1.557 -29.656 -7.484 1 78 154 GLY B CA 1
ATOM 2518 C C . GLY B 1 154 ? -1.404 -28.75 -6.277 1 78 154 GLY B C 1
ATOM 2519 O O . GLY B 1 154 ? -0.751 -29.109 -5.301 1 78 154 GLY B O 1
ATOM 2520 N N . GLY B 1 155 ? -2.068 -27.594 -6.309 1 78.25 155 GLY B N 1
ATOM 2521 C CA . GLY B 1 155 ? -1.779 -26.609 -5.285 1 78.25 155 GLY B CA 1
ATOM 2522 C C . GLY B 1 155 ? -2.994 -26.219 -4.465 1 78.25 155 GLY B C 1
ATOM 2523 O O . GLY B 1 155 ? -2.916 -25.344 -3.6 1 78.25 155 GLY B O 1
ATOM 2524 N N . THR B 1 156 ? -4.184 -26.875 -4.707 1 79.31 156 THR B N 1
ATOM 2525 C CA . THR B 1 156 ? -5.395 -26.5 -3.984 1 79.31 156 THR B CA 1
ATOM 2526 C C . THR B 1 156 ? -6.098 -27.734 -3.418 1 79.31 156 THR B C 1
ATOM 2528 O O . THR B 1 156 ? -5.887 -28.844 -3.898 1 79.31 156 THR B O 1
ATOM 2531 N N . PRO B 1 157 ? -6.867 -27.5 -2.365 1 78.25 157 PRO B N 1
ATOM 2532 C CA . PRO B 1 157 ? -7.625 -28.625 -1.816 1 78.25 157 PRO B CA 1
ATOM 2533 C C . PRO B 1 157 ? -8.812 -29.016 -2.689 1 78.25 157 PRO B C 1
ATOM 2535 O O . PRO B 1 157 ? -9.172 -28.297 -3.617 1 78.25 157 PRO B O 1
ATOM 2538 N N . GLU B 1 158 ? -9.391 -30.266 -2.508 1 78.31 158 GLU B N 1
ATOM 2539 C CA . GLU B 1 158 ? -10.461 -30.828 -3.32 1 78.31 158 GLU B CA 1
ATOM 2540 C C . GLU B 1 158 ? -11.68 -29.922 -3.355 1 78.31 158 GLU B C 1
ATOM 2542 O O . GLU B 1 158 ? -12.359 -29.812 -4.379 1 78.31 158 GLU B O 1
ATOM 2547 N N . GLY B 1 159 ? -11.922 -29.078 -2.385 1 73 159 GLY B N 1
ATOM 2548 C CA . GLY B 1 159 ? -13.094 -28.219 -2.326 1 73 159 GLY B CA 1
ATOM 2549 C C . GLY B 1 159 ? -12.82 -26.812 -2.822 1 73 159 GLY B C 1
ATOM 2550 O O . GLY B 1 159 ? -13.688 -25.938 -2.744 1 73 159 GLY B O 1
ATOM 2551 N N . SER B 1 160 ? -11.844 -26.672 -3.561 1 79.69 160 SER B N 1
ATOM 2552 C CA . SER B 1 160 ? -11.484 -25.328 -4.02 1 79.69 160 SER B CA 1
ATOM 2553 C C . SER B 1 160 ? -12.352 -24.906 -5.203 1 79.69 160 SER B C 1
ATOM 2555 O O . SER B 1 160 ? -12.531 -25.672 -6.152 1 79.69 160 SER B O 1
ATOM 2557 N N . PRO B 1 161 ? -12.883 -23.734 -5.203 1 76.69 161 PRO B N 1
ATOM 2558 C CA . PRO B 1 161 ? -13.68 -23.219 -6.324 1 76.69 161 PRO B CA 1
ATOM 2559 C C . PRO B 1 161 ? -12.891 -23.172 -7.629 1 76.69 161 PRO B C 1
ATOM 2561 O O . PRO B 1 161 ? -13.477 -23.297 -8.711 1 76.69 161 PRO B O 1
ATOM 2564 N N . ALA B 1 162 ? -11.727 -23 -7.5 1 77.75 162 ALA B N 1
ATOM 2565 C CA . ALA B 1 162 ? -10.922 -22.891 -8.711 1 77.75 162 ALA B CA 1
ATOM 2566 C C . ALA B 1 162 ? -10.914 -24.203 -9.484 1 77.75 162 ALA B C 1
ATOM 2568 O O . ALA B 1 162 ? -10.836 -24.219 -10.711 1 77.75 162 ALA B O 1
ATOM 2569 N N . ARG B 1 163 ? -10.906 -25.297 -8.773 1 72.31 163 ARG B N 1
ATOM 2570 C CA . ARG B 1 163 ? -10.945 -26.594 -9.445 1 72.31 163 ARG B CA 1
ATOM 2571 C C . ARG B 1 163 ? -12.219 -26.75 -10.273 1 72.31 163 ARG B C 1
ATOM 2573 O O . ARG B 1 163 ? -12.172 -27.266 -11.391 1 72.31 163 ARG B O 1
ATOM 2580 N N . ARG B 1 164 ? -13.281 -26.234 -9.75 1 72.12 164 ARG B N 1
ATOM 2581 C CA . ARG B 1 164 ? -14.547 -26.281 -10.484 1 72.12 164 ARG B CA 1
ATOM 2582 C C . ARG B 1 164 ? -14.508 -25.359 -11.695 1 72.12 164 ARG B C 1
ATOM 2584 O O . ARG B 1 164 ? -14.945 -25.734 -12.789 1 72.12 164 ARG B O 1
ATOM 2591 N N . LEU B 1 165 ? -13.969 -24.234 -11.531 1 72.5 165 LEU B N 1
ATOM 2592 C CA . LEU B 1 165 ? -13.945 -23.234 -12.586 1 72.5 165 LEU B CA 1
ATOM 2593 C C . LEU B 1 165 ? -13.086 -23.703 -13.758 1 72.5 165 LEU B C 1
ATOM 2595 O O . LEU B 1 165 ? -13.469 -23.547 -14.922 1 72.5 165 LEU B O 1
ATOM 2599 N N . ILE B 1 166 ? -12.031 -24.297 -13.484 1 71.75 166 ILE B N 1
ATOM 2600 C CA . ILE B 1 166 ? -11.062 -24.609 -14.531 1 71.75 166 ILE B CA 1
ATOM 2601 C C . ILE B 1 166 ? -11.57 -25.766 -15.375 1 71.75 166 ILE B C 1
ATOM 2603 O O . ILE B 1 166 ? -11.203 -25.891 -16.547 1 71.75 166 ILE B O 1
ATOM 2607 N N . VAL B 1 167 ? -12.383 -26.625 -14.773 1 67.75 167 VAL B N 1
ATOM 2608 C CA . VAL B 1 167 ? -12.93 -27.766 -15.508 1 67.75 167 VAL B CA 1
ATOM 2609 C C . VAL B 1 167 ? -14.094 -27.297 -16.375 1 67.75 167 VAL B C 1
ATOM 2611 O O . VAL B 1 167 ? -14.398 -27.906 -17.406 1 67.75 167 VAL B O 1
ATOM 2614 N N . GLU B 1 168 ? -14.703 -26.234 -15.945 1 64.81 168 GLU B N 1
ATOM 2615 C CA . GLU B 1 168 ? -15.859 -25.734 -16.688 1 64.81 168 GLU B CA 1
ATOM 2616 C C . GLU B 1 168 ? -15.43 -24.875 -17.859 1 64.81 168 GLU B C 1
ATOM 2618 O O . GLU B 1 168 ? -16.203 -24.672 -18.812 1 64.81 168 GLU B O 1
ATOM 2623 N N . LEU B 1 169 ? -14.281 -24.422 -17.797 1 61.34 169 LEU B N 1
ATOM 2624 C CA . LEU B 1 169 ? -13.828 -23.562 -18.891 1 61.34 169 LEU B CA 1
ATOM 2625 C C . LEU B 1 169 ? -13.266 -24.391 -20.031 1 61.34 169 LEU B C 1
ATOM 2627 O O . LEU B 1 169 ? -12.664 -25.438 -19.812 1 61.34 169 LEU B O 1
#